Protein AF-A0A918LCT2-F1 (afdb_monomer)

Structure (mmCIF, N/CA/C/O backbone):
data_AF-A0A918LCT2-F1
#
_entry.id   AF-A0A918LCT2-F1
#
loop_
_atom_site.group_PDB
_atom_site.id
_atom_site.type_symbol
_atom_site.label_atom_id
_atom_site.label_alt_id
_atom_site.label_comp_id
_atom_site.label_asym_id
_atom_site.label_entity_id
_atom_site.label_seq_id
_atom_site.pdbx_PDB_ins_code
_atom_site.Cartn_x
_atom_site.Cartn_y
_atom_site.Cartn_z
_atom_site.occupancy
_atom_site.B_iso_or_equiv
_atom_site.auth_seq_id
_atom_site.auth_comp_id
_atom_site.auth_asym_id
_atom_site.auth_atom_id
_atom_site.pdbx_PDB_model_num
ATOM 1 N N . MET A 1 1 ? 0.140 -16.276 27.032 1.00 58.22 1 MET A N 1
ATOM 2 C CA . MET A 1 1 ? -0.424 -15.231 27.905 1.00 58.22 1 MET A CA 1
ATOM 3 C C . MET A 1 1 ? -1.492 -14.406 27.204 1.00 58.22 1 MET A C 1
ATOM 5 O O . MET A 1 1 ? -2.649 -14.599 27.519 1.00 58.22 1 MET A O 1
ATOM 9 N N . LEU A 1 2 ? -1.171 -13.541 26.234 1.00 60.75 2 LEU A N 1
ATOM 10 C CA . LEU A 1 2 ? -2.197 -12.697 25.601 1.00 60.75 2 LEU A CA 1
ATOM 11 C C . LEU A 1 2 ? -3.226 -13.515 24.781 1.00 60.75 2 LEU A C 1
ATOM 13 O O . LEU A 1 2 ? -4.422 -13.342 24.982 1.00 60.75 2 LEU A O 1
ATOM 17 N N . GLY A 1 3 ? -2.782 -14.502 23.984 1.00 63.50 3 GLY A N 1
ATOM 18 C CA . GLY A 1 3 ? -3.672 -15.467 23.299 1.00 63.50 3 GLY A CA 1
ATOM 19 C C . GLY A 1 3 ? -4.643 -16.191 24.233 1.00 63.50 3 GLY A C 1
ATOM 20 O O . GLY A 1 3 ? -5.814 -16.345 23.917 1.00 63.50 3 GLY A O 1
ATOM 21 N N . GLU A 1 4 ? -4.175 -16.541 25.431 1.00 73.94 4 GLU A N 1
ATOM 22 C CA . GLU A 1 4 ? -4.996 -17.199 26.452 1.00 73.94 4 GLU A CA 1
ATOM 23 C C . GLU A 1 4 ? -6.024 -16.234 27.064 1.00 73.94 4 GLU A C 1
ATOM 25 O O . GLU A 1 4 ? -7.107 -16.668 27.439 1.00 73.94 4 GLU A O 1
ATOM 30 N N . ILE A 1 5 ? -5.731 -14.928 27.138 1.00 73.31 5 ILE A N 1
ATOM 31 C CA . ILE A 1 5 ? -6.705 -13.915 27.581 1.00 73.31 5 ILE A CA 1
ATOM 32 C C . ILE A 1 5 ? -7.846 -13.789 26.571 1.00 73.31 5 ILE A C 1
ATOM 34 O O . ILE A 1 5 ? -9.001 -13.695 26.979 1.00 73.31 5 ILE A O 1
ATOM 38 N N . ALA A 1 6 ? -7.541 -13.823 25.271 1.00 73.69 6 ALA A N 1
ATOM 39 C CA . ALA A 1 6 ? -8.565 -13.841 24.231 1.00 73.69 6 ALA A CA 1
ATOM 40 C C . ALA A 1 6 ? -9.395 -15.134 24.298 1.00 73.69 6 ALA A C 1
ATOM 42 O O . ALA A 1 6 ? -10.615 -15.089 24.445 1.00 73.69 6 ALA A O 1
ATOM 43 N N . ASP A 1 7 ? -8.735 -16.293 24.304 1.00 81.62 7 ASP A N 1
ATOM 44 C CA . ASP A 1 7 ? -9.409 -17.597 24.299 1.00 81.62 7 ASP A CA 1
ATOM 45 C C . ASP A 1 7 ? -10.305 -17.815 25.536 1.00 81.62 7 ASP A C 1
ATOM 47 O O . ASP A 1 7 ? -11.326 -18.499 25.449 1.00 81.62 7 ASP A O 1
ATOM 51 N N . HIS A 1 8 ? -9.973 -17.184 26.667 1.00 86.00 8 HIS A N 1
ATOM 52 C CA . HIS A 1 8 ? -10.735 -17.246 27.916 1.00 86.00 8 HIS A CA 1
ATOM 53 C C . HIS A 1 8 ? -11.475 -15.945 28.260 1.00 86.00 8 HIS A C 1
ATOM 55 O O . HIS A 1 8 ? -11.860 -15.751 29.416 1.00 86.00 8 HIS A O 1
ATOM 61 N N . TRP A 1 9 ? -11.719 -15.055 27.288 1.00 84.88 9 TRP A N 1
ATOM 62 C CA . TRP A 1 9 ? -12.315 -13.738 27.551 1.00 84.88 9 TRP A CA 1
ATOM 63 C C . TRP A 1 9 ? -13.636 -13.819 28.328 1.00 84.88 9 TRP A C 1
ATOM 65 O O . TRP A 1 9 ? -13.844 -13.080 29.288 1.00 84.88 9 TRP A O 1
ATOM 75 N N . GLN A 1 10 ? -14.517 -14.758 27.963 1.00 85.44 10 GLN A N 1
ATOM 76 C CA . GLN A 1 10 ? -15.800 -14.944 28.650 1.00 85.44 10 GLN A CA 1
ATOM 77 C C . GLN A 1 10 ? -15.632 -15.403 30.103 1.00 85.44 10 GLN A C 1
ATOM 79 O O . GLN A 1 10 ? -16.334 -14.900 30.978 1.00 85.44 10 GLN A O 1
ATOM 84 N N . ASP 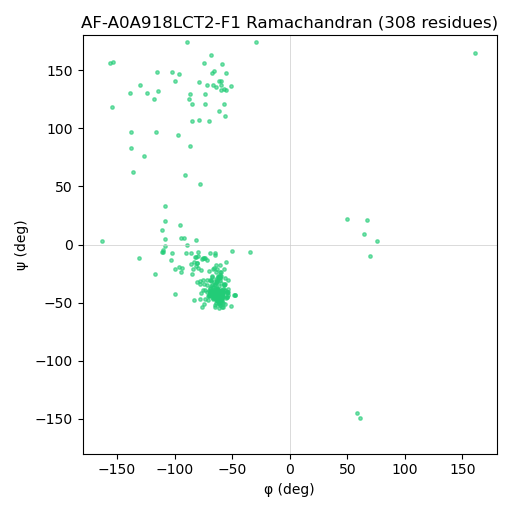A 1 11 ? -14.695 -16.315 30.373 1.00 88.31 11 ASP A N 1
ATOM 85 C CA . ASP A 1 11 ? -14.427 -16.822 31.724 1.00 88.31 11 ASP A CA 1
ATOM 86 C C . ASP A 1 11 ? -13.816 -15.727 32.607 1.00 88.31 11 ASP A C 1
ATOM 88 O O . ASP A 1 11 ? -14.213 -15.539 33.760 1.00 88.31 11 ASP A O 1
ATOM 92 N N . LEU A 1 12 ? -12.883 -14.957 32.041 1.00 86.62 12 LEU A N 1
ATOM 93 C CA . LEU A 1 12 ? -12.278 -13.806 32.701 1.00 86.62 12 LEU A CA 1
ATOM 94 C C . LEU A 1 12 ? -13.332 -12.741 32.999 1.00 86.62 12 LEU A C 1
ATOM 96 O O . LEU A 1 12 ? -13.399 -12.248 34.123 1.00 86.62 12 LEU A O 1
ATOM 100 N N . HIS A 1 13 ? -14.203 -12.429 32.041 1.00 85.62 13 HIS A N 1
ATOM 101 C CA . HIS A 1 13 ? -15.269 -11.460 32.258 1.00 85.62 13 HIS A CA 1
ATOM 102 C C . HIS A 1 13 ? -16.296 -11.970 33.282 1.00 85.62 13 HIS A C 1
ATOM 104 O O . HIS A 1 13 ? -16.774 -11.203 34.111 1.00 85.62 13 HIS A O 1
ATOM 110 N N . ALA A 1 14 ? -16.614 -13.266 33.306 1.00 87.50 14 ALA A N 1
ATOM 111 C CA . ALA A 1 14 ? -17.487 -13.836 34.333 1.00 87.50 14 ALA A CA 1
ATOM 112 C C . ALA A 1 14 ? -16.881 -13.736 35.746 1.00 87.50 14 ALA A C 1
ATOM 114 O O . ALA A 1 14 ? -17.618 -13.575 36.719 1.00 87.50 14 ALA A O 1
ATOM 115 N N . HIS A 1 15 ? -15.553 -13.822 35.863 1.00 88.94 15 HIS A N 1
ATOM 116 C CA . HIS A 1 15 ? -14.850 -13.756 37.143 1.00 88.94 15 HIS A CA 1
ATOM 117 C C . HIS A 1 15 ? -14.606 -12.321 37.629 1.00 88.94 15 HIS A C 1
ATOM 119 O O . HIS A 1 15 ? -14.862 -12.007 38.790 1.00 88.94 15 HIS A O 1
ATOM 125 N N . PHE A 1 16 ? -14.103 -11.455 36.749 1.00 86.44 16 PHE A N 1
ATOM 126 C CA . PHE A 1 16 ? -13.686 -10.092 37.080 1.00 86.44 16 PHE A CA 1
ATOM 127 C C . PHE A 1 16 ? -14.773 -9.046 36.783 1.00 86.44 16 PHE A C 1
ATOM 129 O O . PHE A 1 16 ? -14.762 -7.959 37.356 1.00 86.44 16 PHE A O 1
ATOM 136 N N . GLY A 1 17 ? -15.756 -9.365 35.940 1.00 87.00 17 GLY A N 1
ATOM 137 C CA . GLY A 1 17 ? -16.823 -8.447 35.544 1.00 87.00 17 GLY A CA 1
ATOM 138 C C . GLY A 1 17 ? -16.285 -7.170 34.900 1.00 87.00 17 GLY A C 1
ATOM 139 O O . GLY A 1 17 ? -15.241 -7.165 34.250 1.00 87.00 17 GLY A O 1
ATOM 140 N N . ASN A 1 18 ? -16.973 -6.058 35.161 1.00 81.19 18 ASN A N 1
ATOM 141 C CA . ASN A 1 18 ? -16.674 -4.752 34.566 1.00 81.19 18 ASN A CA 1
ATOM 142 C C . ASN A 1 18 ? -15.304 -4.168 34.969 1.00 81.19 18 ASN A C 1
ATOM 144 O O . ASN A 1 18 ? -14.920 -3.127 34.446 1.00 81.19 18 ASN A O 1
ATOM 148 N N . THR A 1 19 ? -14.576 -4.777 35.914 1.00 83.31 19 THR A N 1
ATOM 149 C CA . THR A 1 19 ? -13.224 -4.329 36.288 1.00 83.31 19 THR A CA 1
ATOM 150 C C . THR A 1 19 ? -12.129 -5.004 35.467 1.00 83.31 19 THR A C 1
ATOM 152 O O . THR A 1 19 ? -10.977 -4.589 35.576 1.00 83.31 19 THR A O 1
ATOM 155 N N . LEU A 1 20 ? -12.460 -6.003 34.633 1.00 84.94 20 LEU A N 1
ATOM 156 C CA . LEU A 1 20 ? -11.486 -6.727 33.813 1.00 84.94 20 LEU A CA 1
ATOM 157 C C . LEU A 1 20 ? -10.712 -5.782 32.895 1.00 84.94 20 LEU A C 1
ATOM 159 O O . LEU A 1 20 ? -9.485 -5.764 32.943 1.00 84.94 20 LEU A O 1
ATOM 163 N N . LEU A 1 21 ? -11.426 -4.981 32.098 1.00 82.12 21 LEU A N 1
ATOM 164 C CA . LEU A 1 21 ? -10.804 -4.076 31.135 1.00 82.12 21 LEU A CA 1
ATOM 165 C C . LEU A 1 21 ? -9.888 -3.082 31.851 1.00 82.12 21 LEU A C 1
ATOM 167 O O . LEU A 1 21 ? -8.709 -3.005 31.536 1.00 82.12 21 LEU A O 1
ATOM 171 N N . THR A 1 22 ? -10.394 -2.418 32.894 1.00 80.25 22 THR A N 1
ATOM 172 C CA . THR A 1 22 ? -9.612 -1.486 33.721 1.00 80.25 22 THR A CA 1
ATOM 173 C C . THR A 1 22 ? -8.414 -2.157 34.396 1.00 80.25 22 THR A C 1
ATOM 175 O O . THR A 1 22 ? -7.381 -1.524 34.581 1.00 80.25 22 THR A O 1
ATOM 178 N N . GLY A 1 23 ? -8.522 -3.433 34.769 1.00 79.38 23 GLY A N 1
ATOM 179 C CA . GLY A 1 23 ? -7.416 -4.200 35.339 1.00 79.38 23 GLY A CA 1
ATOM 180 C C . GLY A 1 23 ? -6.338 -4.554 34.314 1.00 79.38 23 GLY A C 1
ATOM 181 O O . GLY A 1 23 ? -5.160 -4.573 34.662 1.00 79.38 23 GLY A O 1
ATOM 182 N N . LEU A 1 24 ? -6.729 -4.813 33.064 1.00 78.31 24 LEU A N 1
ATOM 183 C CA . LEU A 1 24 ? -5.814 -5.112 31.960 1.00 78.31 24 LEU A CA 1
ATOM 184 C C . LEU A 1 24 ? -5.146 -3.856 31.390 1.00 78.31 24 LEU A C 1
ATOM 186 O O . LEU A 1 24 ? -4.015 -3.944 30.918 1.00 78.31 24 LEU A O 1
ATOM 190 N N . THR A 1 25 ? -5.832 -2.711 31.429 1.00 76.38 25 THR A N 1
ATOM 191 C CA . THR A 1 25 ? -5.387 -1.467 30.781 1.00 76.38 25 THR A CA 1
ATOM 192 C C . THR A 1 25 ? -4.968 -0.358 31.752 1.00 76.38 25 THR A C 1
ATOM 194 O O . THR A 1 25 ? -4.451 0.664 31.310 1.00 76.38 25 THR A O 1
ATOM 197 N N . GLY A 1 26 ? -5.162 -0.536 33.063 1.00 66.81 26 GLY A N 1
ATOM 198 C CA . GLY A 1 26 ? -4.785 0.431 34.102 1.00 66.81 26 GLY A CA 1
ATOM 199 C C . GLY A 1 26 ? -3.361 0.273 34.667 1.00 66.81 26 GLY A C 1
ATOM 200 O O . GLY A 1 26 ? -2.672 -0.711 34.406 1.00 66.81 26 GLY A O 1
ATOM 201 N N . ASP A 1 27 ? -2.969 1.228 35.524 1.00 54.03 27 ASP A N 1
ATOM 202 C CA . ASP A 1 27 ? -1.633 1.474 36.128 1.00 54.03 27 ASP A CA 1
ATOM 203 C C . ASP A 1 27 ? -0.902 0.287 36.801 1.00 54.03 27 ASP A C 1
ATOM 205 O O . ASP A 1 27 ? 0.232 0.435 37.262 1.00 54.03 27 ASP A O 1
ATOM 209 N N . MET A 1 28 ? -1.516 -0.894 36.928 1.00 46.19 28 MET A N 1
ATOM 210 C CA . MET A 1 28 ? -0.867 -2.046 37.574 1.00 46.19 28 MET A CA 1
ATOM 211 C C . MET A 1 28 ? 0.221 -2.699 36.719 1.00 46.19 28 MET A C 1
ATOM 213 O O . MET A 1 28 ? 1.016 -3.488 37.237 1.00 46.19 28 MET A O 1
ATOM 217 N N . LEU A 1 29 ? 0.309 -2.345 35.439 1.00 45.44 29 LEU A N 1
ATOM 218 C CA . LEU A 1 29 ? 1.414 -2.722 34.578 1.00 45.44 29 LEU A CA 1
ATOM 219 C C . LEU A 1 29 ? 2.163 -1.442 34.183 1.00 45.44 29 LEU A C 1
ATOM 221 O O . LEU A 1 29 ? 1.565 -0.439 33.835 1.00 45.44 29 LEU A O 1
ATOM 225 N N . SER A 1 30 ? 3.488 -1.501 34.325 1.00 44.34 30 SER A N 1
ATOM 226 C CA . SER A 1 30 ? 4.555 -0.675 33.724 1.00 44.34 30 SER A CA 1
ATOM 227 C C . SER A 1 30 ? 4.203 -0.105 32.322 1.00 44.34 30 SER A C 1
ATOM 229 O O . SER A 1 30 ? 3.218 -0.557 31.758 1.00 44.34 30 SER A O 1
ATOM 231 N N . PRO A 1 31 ? 5.014 0.760 31.669 1.00 50.16 31 PRO A N 1
ATOM 232 C CA . PRO A 1 31 ? 4.940 1.167 30.239 1.00 50.16 31 PRO A CA 1
ATOM 233 C C . PRO A 1 31 ? 4.478 0.146 29.160 1.00 50.16 31 PRO A C 1
ATOM 235 O O . PRO A 1 31 ? 4.304 0.503 28.005 1.00 50.16 31 PRO A O 1
ATOM 238 N N . ALA A 1 32 ? 4.274 -1.122 29.509 1.00 52.53 32 ALA A N 1
ATOM 239 C CA . ALA A 1 32 ? 3.487 -2.118 28.794 1.00 52.53 32 ALA A CA 1
ATOM 240 C C . ALA A 1 32 ? 1.960 -1.845 28.703 1.00 52.53 32 ALA A C 1
ATOM 242 O O . ALA A 1 32 ? 1.297 -2.566 27.959 1.00 52.53 32 ALA A O 1
ATOM 243 N N . THR A 1 33 ? 1.373 -0.863 29.401 1.00 57.34 33 THR A N 1
ATOM 244 C CA . THR A 1 33 ? -0.068 -0.519 29.277 1.00 57.34 33 THR A CA 1
ATOM 245 C C . THR A 1 33 ? -0.486 -0.171 27.850 1.00 57.34 33 THR A C 1
ATOM 247 O O . THR A 1 33 ? -1.563 -0.574 27.414 1.00 57.34 33 THR A O 1
ATOM 250 N N . ASP A 1 34 ? 0.400 0.470 27.089 1.00 65.50 34 ASP A N 1
ATOM 251 C CA . ASP A 1 34 ? 0.158 0.848 25.692 1.00 65.50 34 ASP A CA 1
ATOM 252 C C . ASP A 1 34 ? -0.038 -0.388 24.794 1.00 65.50 34 ASP A C 1
ATOM 254 O O . ASP A 1 34 ? -0.833 -0.378 23.858 1.00 65.50 34 ASP A O 1
ATOM 258 N N . THR A 1 35 ? 0.613 -1.504 25.140 1.00 73.56 35 THR A N 1
ATOM 259 C CA . THR A 1 35 ? 0.527 -2.766 24.384 1.00 73.56 35 THR A CA 1
ATOM 260 C C . THR A 1 35 ? -0.747 -3.565 24.676 1.00 73.56 35 THR A C 1
ATOM 262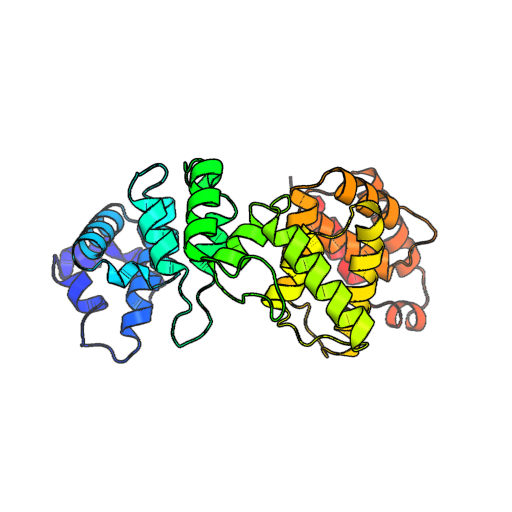 O O . THR A 1 35 ? -1.142 -4.417 23.877 1.00 73.56 35 THR A O 1
ATOM 265 N N . ALA A 1 36 ? -1.414 -3.306 25.809 1.00 83.00 36 ALA A N 1
ATOM 266 C CA . ALA A 1 36 ? -2.635 -4.019 26.179 1.00 83.00 36 ALA A CA 1
ATOM 267 C C . ALA A 1 36 ? -3.800 -3.632 25.259 1.00 83.00 36 ALA A C 1
ATOM 269 O O . ALA A 1 36 ? -4.504 -4.511 24.763 1.00 83.00 36 ALA A O 1
ATOM 270 N N . TRP A 1 37 ? -3.964 -2.337 24.978 1.00 86.75 37 TRP A N 1
ATOM 271 C CA . TRP A 1 37 ? -4.988 -1.845 24.053 1.00 86.75 37 TRP A CA 1
ATOM 272 C C . TRP A 1 37 ? -4.791 -2.374 22.636 1.00 86.75 37 TRP A C 1
ATOM 274 O O . TRP A 1 37 ? -5.744 -2.858 22.025 1.00 86.75 37 TRP A O 1
ATOM 284 N N . GLU A 1 38 ? -3.553 -2.357 22.140 1.00 85.44 38 GLU A N 1
ATOM 285 C CA . GLU A 1 38 ? -3.222 -2.909 20.826 1.00 85.44 38 GLU A CA 1
ATOM 286 C C . GLU A 1 38 ? -3.570 -4.395 20.733 1.00 85.44 38 GLU A C 1
ATOM 288 O O . GLU A 1 38 ? -4.182 -4.836 19.760 1.00 85.44 38 GLU A O 1
ATOM 293 N N . TYR A 1 39 ? -3.252 -5.168 21.772 1.00 84.38 39 TYR A N 1
ATOM 294 C CA . TYR A 1 39 ? -3.590 -6.583 21.796 1.00 84.38 39 TYR A CA 1
ATOM 295 C C . TYR A 1 39 ? -5.102 -6.832 21.828 1.00 84.38 39 TYR A C 1
ATOM 297 O O . TYR A 1 39 ? -5.604 -7.680 21.090 1.00 84.38 39 TYR A O 1
ATOM 305 N N . LEU A 1 40 ? -5.832 -6.100 22.672 1.00 88.25 40 LEU A N 1
ATOM 306 C CA . LEU A 1 40 ? -7.286 -6.220 22.764 1.00 88.25 40 LEU A CA 1
ATOM 307 C C . LEU A 1 40 ? -7.951 -5.902 21.420 1.00 88.25 40 LEU A C 1
ATOM 309 O O . LEU A 1 40 ? -8.851 -6.632 21.007 1.00 88.25 40 LEU A O 1
ATOM 313 N N . ALA A 1 41 ? -7.457 -4.894 20.699 1.00 90.06 41 ALA A N 1
ATOM 314 C CA . ALA A 1 41 ? -7.922 -4.569 19.354 1.00 90.06 41 ALA A CA 1
ATOM 315 C C . ALA A 1 41 ? -7.684 -5.711 18.343 1.00 90.06 41 ALA A C 1
ATOM 317 O O . ALA A 1 41 ? -8.583 -6.011 17.560 1.00 90.06 41 ALA A O 1
ATOM 318 N N . LEU A 1 42 ? -6.545 -6.424 18.399 1.00 87.69 42 LEU A N 1
ATOM 319 C CA . LEU A 1 42 ? -6.273 -7.578 17.514 1.00 87.69 42 LEU A CA 1
ATOM 320 C C . LEU A 1 42 ? -7.279 -8.724 17.662 1.00 87.69 42 LEU A C 1
ATOM 322 O O . LEU A 1 42 ? -7.469 -9.507 16.729 1.00 87.69 42 LEU A O 1
ATOM 326 N N . VAL A 1 43 ? -7.866 -8.882 18.849 1.00 87.62 43 VAL A N 1
ATOM 327 C CA . VAL A 1 43 ? -8.755 -10.009 19.165 1.00 87.62 43 VAL A CA 1
ATOM 328 C C . VAL A 1 43 ? -10.215 -9.604 19.327 1.00 87.62 43 VAL A C 1
ATOM 330 O O . VAL A 1 43 ? -11.066 -10.485 19.455 1.00 87.62 43 VAL A O 1
ATOM 333 N N . ALA A 1 44 ? -10.525 -8.307 19.277 1.00 89.75 44 ALA A N 1
ATOM 334 C CA . ALA A 1 44 ? -11.866 -7.773 19.493 1.00 89.75 44 ALA A CA 1
ATOM 335 C C . ALA A 1 44 ? -12.911 -8.420 18.573 1.00 89.75 44 ALA A C 1
ATOM 337 O O . ALA A 1 44 ? -13.984 -8.787 19.043 1.00 89.75 44 ALA A O 1
ATOM 338 N N . ASP A 1 45 ? -12.584 -8.663 17.302 1.00 85.75 45 ASP A N 1
ATOM 339 C CA . ASP A 1 45 ? -13.518 -9.252 16.328 1.00 85.75 45 ASP A CA 1
ATOM 340 C C . ASP A 1 45 ? -13.948 -10.689 16.671 1.00 85.75 45 ASP A C 1
ATOM 342 O O . ASP A 1 45 ? -14.961 -11.183 16.175 1.00 85.75 45 ASP A O 1
ATOM 346 N N . ARG A 1 46 ? -13.208 -11.379 17.548 1.00 86.50 46 ARG A N 1
ATOM 347 C CA . ARG A 1 46 ? -13.560 -12.728 18.022 1.00 86.50 46 ARG A CA 1
ATOM 348 C C . ARG A 1 46 ? -14.572 -12.703 19.169 1.00 86.50 46 ARG A C 1
ATOM 350 O O . ARG A 1 46 ? -15.174 -13.735 19.468 1.00 86.50 46 ARG A O 1
ATOM 357 N N . HIS A 1 47 ? -14.776 -11.549 19.807 1.00 88.06 47 HIS A N 1
ATOM 358 C CA . HIS A 1 47 ? -15.572 -11.412 21.024 1.00 88.06 47 HIS A CA 1
ATOM 359 C C . HIS A 1 47 ? -16.464 -10.158 20.953 1.00 88.06 47 HIS A C 1
ATOM 361 O O . HIS A 1 47 ? -16.025 -9.081 21.352 1.00 88.06 47 HIS A O 1
ATOM 367 N N . PRO A 1 48 ? -17.750 -10.282 20.559 1.00 89.44 48 PRO A N 1
ATOM 368 C CA . PRO A 1 48 ? -18.652 -9.134 20.387 1.00 89.44 48 PRO A CA 1
ATOM 369 C C . PRO A 1 48 ? -18.761 -8.212 21.608 1.00 89.44 48 PRO A C 1
ATOM 371 O O . PRO A 1 48 ? -18.983 -7.013 21.471 1.00 89.44 48 PRO A O 1
ATOM 374 N N . GLN A 1 49 ? -18.605 -8.770 22.809 1.00 88.94 49 GLN A N 1
ATOM 375 C CA . GLN A 1 49 ? -18.609 -7.995 24.044 1.00 88.94 49 GLN A CA 1
ATOM 376 C C . GLN A 1 49 ? -17.352 -7.120 24.184 1.00 88.94 49 GLN A C 1
ATOM 378 O O . GLN A 1 49 ? -17.473 -5.945 24.512 1.00 88.94 49 GLN A O 1
ATOM 383 N N . LEU A 1 50 ? -16.163 -7.651 23.871 1.00 89.50 50 LEU A N 1
ATOM 384 C CA . LEU A 1 50 ? -14.924 -6.868 23.860 1.00 89.50 50 LEU A CA 1
ATOM 385 C C . LEU A 1 50 ? -14.989 -5.758 22.806 1.00 89.50 50 LEU A C 1
ATOM 387 O O . LEU A 1 50 ? -14.562 -4.645 23.080 1.00 89.50 50 LEU A O 1
ATOM 391 N N . THR A 1 51 ? -15.576 -6.022 21.633 1.00 91.75 51 THR A N 1
ATOM 392 C CA . THR A 1 51 ? -15.820 -4.986 20.614 1.00 91.75 51 THR A CA 1
ATOM 393 C C . THR A 1 51 ? -16.619 -3.810 21.186 1.00 91.75 51 THR A C 1
ATOM 395 O O . THR A 1 51 ? -16.257 -2.657 20.974 1.00 91.75 51 THR A O 1
ATOM 398 N N . GLN A 1 52 ? -17.691 -4.092 21.936 1.00 91.38 52 GLN A N 1
ATOM 399 C CA . GLN A 1 52 ? -18.528 -3.060 22.559 1.00 91.38 52 GLN A CA 1
ATOM 400 C C . GLN A 1 52 ? -17.788 -2.307 23.667 1.00 91.38 52 GLN A C 1
ATOM 402 O O . GLN A 1 52 ? -17.885 -1.086 23.751 1.00 91.38 52 GLN A O 1
ATOM 407 N N . GLU A 1 53 ? -17.044 -3.025 24.507 1.00 91.06 53 GLU A N 1
ATOM 408 C CA . GLU A 1 53 ? -16.248 -2.434 25.585 1.00 91.06 53 GLU A CA 1
ATOM 409 C C . GLU A 1 53 ? -15.124 -1.542 25.041 1.00 91.06 53 GLU A C 1
ATOM 411 O O . GLU A 1 53 ? -14.915 -0.441 25.548 1.00 91.06 53 GLU A O 1
ATOM 416 N N . LEU A 1 54 ? -14.447 -1.976 23.974 1.00 92.12 54 LEU A N 1
ATOM 417 C CA . LEU A 1 54 ? -13.404 -1.206 23.302 1.00 92.12 54 LEU A CA 1
ATOM 418 C C . LEU A 1 54 ? -13.977 0.038 22.610 1.00 92.12 54 LEU A C 1
ATOM 420 O O . LEU A 1 54 ? -13.401 1.114 22.740 1.00 92.12 54 LEU A O 1
ATOM 424 N N . ALA A 1 55 ? -15.136 -0.072 21.950 1.00 93.19 55 ALA A N 1
ATOM 425 C CA . ALA A 1 55 ? -15.822 1.084 21.366 1.00 93.19 55 ALA A CA 1
ATOM 426 C C . ALA A 1 55 ? -16.194 2.112 22.445 1.00 93.19 55 ALA A C 1
ATOM 428 O O . ALA A 1 55 ? -15.870 3.291 22.322 1.00 93.19 55 ALA A O 1
ATOM 429 N N . ALA A 1 56 ? -16.773 1.653 23.560 1.00 91.94 56 ALA A N 1
ATOM 430 C CA . ALA A 1 56 ? -17.109 2.518 24.687 1.00 91.94 56 ALA A CA 1
ATOM 431 C C . ALA A 1 56 ? -15.872 3.166 25.335 1.00 91.94 56 ALA A C 1
ATOM 433 O O . ALA A 1 56 ? -15.975 4.274 25.864 1.00 91.94 56 ALA A O 1
ATOM 434 N N . ALA A 1 57 ? -14.720 2.488 25.321 1.00 91.88 57 ALA A N 1
ATOM 435 C CA . ALA A 1 57 ? -13.458 3.044 25.796 1.00 91.88 57 ALA A CA 1
ATOM 436 C C . ALA A 1 57 ? -12.926 4.133 24.853 1.00 91.88 57 ALA A C 1
ATOM 438 O O . ALA A 1 57 ? -12.541 5.194 25.334 1.00 91.88 57 ALA A O 1
ATOM 439 N N . VAL A 1 58 ? -12.966 3.917 23.533 1.00 93.62 58 VAL A N 1
ATOM 440 C CA . VAL A 1 58 ? -12.588 4.930 22.529 1.00 93.62 58 VAL A CA 1
ATOM 441 C C . VAL A 1 58 ? -13.488 6.165 22.621 1.00 93.62 58 VAL A C 1
ATOM 443 O O . VAL A 1 58 ? -12.983 7.285 22.610 1.00 93.62 58 VAL A O 1
ATOM 446 N N . ASP A 1 59 ? -14.797 5.981 22.804 1.00 91.94 59 ASP A N 1
ATOM 447 C CA . ASP A 1 59 ? -15.739 7.093 22.992 1.00 91.94 59 ASP A CA 1
ATOM 448 C C . ASP A 1 59 ? -15.420 7.930 24.245 1.00 91.94 59 ASP A C 1
ATOM 450 O O . ASP A 1 59 ? -15.604 9.149 24.258 1.00 91.94 59 ASP A O 1
ATOM 454 N N . GLN A 1 60 ? -14.944 7.285 25.317 1.00 91.50 60 GLN A N 1
ATOM 455 C CA . GLN A 1 60 ? -14.557 7.952 26.565 1.00 91.50 60 GLN A CA 1
ATOM 456 C C . GLN A 1 60 ? -13.157 8.572 26.499 1.00 91.50 60 GLN A C 1
ATOM 458 O O . GLN A 1 60 ? -12.912 9.597 27.137 1.00 91.50 60 GLN A O 1
ATOM 463 N N . GLN A 1 61 ? -12.248 7.956 25.746 1.00 90.88 61 GLN A N 1
ATOM 464 C CA . GLN A 1 61 ? -10.852 8.352 25.618 1.00 90.88 61 GLN A CA 1
ATOM 465 C C . GLN A 1 61 ? -10.404 8.261 24.145 1.00 90.88 61 GLN A C 1
ATOM 467 O O . GLN A 1 61 ? -9.756 7.288 23.752 1.00 90.88 61 GLN A O 1
ATOM 472 N N . PRO A 1 62 ? -10.688 9.294 23.326 1.00 90.56 62 PRO A N 1
ATOM 473 C CA . PRO A 1 62 ? -10.340 9.296 21.902 1.00 90.56 62 PRO A CA 1
ATOM 474 C C . PRO A 1 62 ? -8.840 9.153 21.618 1.00 90.56 62 PRO A C 1
ATOM 476 O O . PRO A 1 62 ? -8.460 8.651 20.563 1.00 90.56 62 PRO A O 1
ATOM 479 N N . ASP A 1 63 ? -7.981 9.525 22.572 1.00 88.50 63 ASP A N 1
ATOM 480 C CA . ASP A 1 63 ? -6.524 9.372 22.468 1.00 88.50 63 ASP A CA 1
ATOM 481 C C . ASP A 1 63 ? -6.083 7.905 22.302 1.00 88.50 63 ASP A C 1
ATOM 483 O O . ASP A 1 63 ? -4.977 7.651 21.826 1.00 88.50 63 ASP A O 1
ATOM 487 N N . LEU A 1 64 ? -6.943 6.925 22.614 1.00 89.25 64 LEU A N 1
ATOM 488 C CA . LEU A 1 64 ? -6.680 5.510 22.325 1.00 89.25 64 LEU A CA 1
ATOM 489 C C . LEU A 1 64 ? -6.503 5.235 20.824 1.00 89.25 64 LEU A C 1
ATOM 491 O O . LEU A 1 64 ? -5.822 4.285 20.447 1.00 89.25 64 LEU A O 1
ATOM 495 N N . LEU A 1 65 ? -7.058 6.086 19.958 1.00 91.38 65 LEU A N 1
ATOM 496 C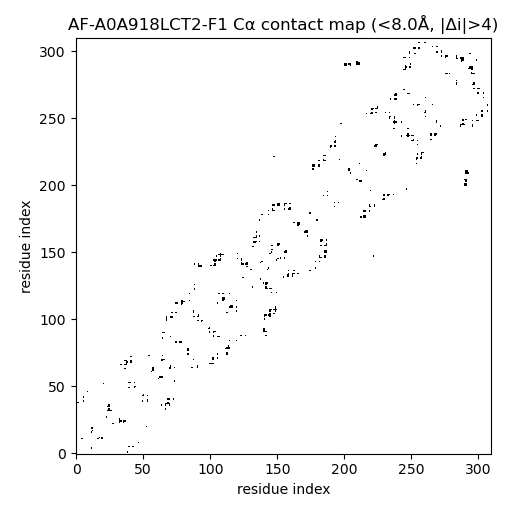 CA . LEU A 1 65 ? -6.876 5.999 18.508 1.00 91.38 65 LEU A CA 1
ATOM 497 C C . LEU A 1 65 ? -5.453 6.350 18.055 1.00 91.38 65 LEU A C 1
ATOM 499 O O . LEU A 1 65 ? -5.130 6.158 16.889 1.00 91.38 65 LEU A O 1
ATOM 503 N N . THR A 1 66 ? -4.593 6.821 18.962 1.00 86.62 66 THR A N 1
ATOM 504 C CA . THR A 1 66 ? -3.165 7.006 18.673 1.00 86.62 66 THR A CA 1
ATOM 505 C C . THR A 1 66 ? -2.378 5.693 18.636 1.00 86.62 66 THR A C 1
ATOM 507 O O . THR A 1 66 ? -1.232 5.695 18.182 1.00 86.62 66 THR A O 1
ATOM 510 N N . HIS A 1 67 ? -2.977 4.584 19.090 1.00 87.06 67 HIS A N 1
ATOM 511 C CA . HIS A 1 67 ? -2.431 3.238 18.943 1.00 87.06 67 HIS A CA 1
ATOM 512 C C . HIS A 1 67 ? -2.821 2.657 17.581 1.00 87.06 67 HIS A C 1
ATOM 514 O O . HIS A 1 67 ? -4.005 2.474 17.292 1.00 87.06 67 HIS A O 1
ATOM 520 N N . ASP A 1 68 ? -1.830 2.293 16.769 1.00 87.75 68 ASP A N 1
ATOM 521 C CA . ASP A 1 68 ? -2.004 1.853 15.378 1.00 87.75 68 ASP A CA 1
ATOM 522 C C . ASP A 1 68 ? -2.990 0.686 15.240 1.00 87.75 68 ASP A C 1
ATOM 524 O O . ASP A 1 68 ? -3.846 0.668 14.353 1.00 87.75 68 ASP A O 1
ATOM 528 N N . THR A 1 69 ? -2.924 -0.276 16.160 1.00 89.62 69 THR A N 1
ATOM 529 C CA . THR A 1 69 ? -3.806 -1.447 16.108 1.00 89.62 69 THR A CA 1
ATOM 530 C C . THR A 1 69 ? -5.240 -1.119 16.525 1.00 89.62 69 THR A C 1
ATOM 532 O O . THR A 1 69 ? -6.188 -1.659 15.954 1.00 89.62 69 THR A O 1
ATOM 535 N N . VAL A 1 70 ? -5.414 -0.193 17.475 1.00 92.25 70 VAL A N 1
ATOM 536 C CA . VAL A 1 70 ? -6.740 0.306 17.872 1.00 92.25 70 VAL A CA 1
ATOM 537 C C . VAL A 1 70 ? -7.346 1.121 16.734 1.00 92.25 70 VAL A C 1
ATOM 539 O O . VAL A 1 70 ? -8.512 0.922 16.404 1.00 92.25 70 VAL A O 1
ATOM 542 N N . LEU A 1 71 ? -6.556 1.975 16.076 1.00 92.94 71 LEU A N 1
ATOM 543 C CA . LEU A 1 71 ? -6.994 2.743 14.914 1.00 92.94 71 LEU A CA 1
ATOM 544 C C . LEU A 1 71 ? -7.407 1.837 13.748 1.00 92.94 71 LEU A C 1
ATOM 546 O O . LEU A 1 71 ? -8.455 2.060 13.143 1.00 92.94 71 LEU A O 1
ATOM 550 N N . ALA A 1 72 ? -6.620 0.798 13.450 1.00 92.81 72 ALA A N 1
ATOM 551 C CA . ALA A 1 72 ? -6.946 -0.179 12.413 1.00 92.81 72 ALA A CA 1
ATOM 552 C C . ALA A 1 72 ? -8.262 -0.916 12.708 1.00 92.81 72 ALA A C 1
ATOM 554 O O . ALA A 1 72 ? -9.123 -1.020 11.830 1.00 92.81 72 ALA A O 1
ATOM 555 N N . TRP A 1 73 ? -8.444 -1.382 13.947 1.00 94.75 73 TRP A N 1
ATOM 556 C CA . TRP A 1 73 ? -9.692 -2.001 14.395 1.00 94.75 73 TRP A CA 1
ATOM 557 C C . TRP A 1 73 ? -10.880 -1.031 14.299 1.00 94.75 73 TRP A C 1
ATOM 559 O O . TRP A 1 73 ? -11.941 -1.384 13.776 1.00 94.75 73 TRP A O 1
ATOM 569 N N . TYR A 1 74 ? -10.701 0.214 14.742 1.00 95.50 74 TYR A N 1
ATOM 570 C CA . TYR A 1 74 ? -11.739 1.239 14.703 1.00 95.50 74 TYR A CA 1
ATOM 571 C C . TYR A 1 74 ? -12.168 1.544 13.263 1.00 95.50 74 TYR A C 1
ATOM 573 O O . TYR A 1 74 ? -13.356 1.518 12.945 1.00 95.50 74 TYR A O 1
ATOM 581 N N . ALA A 1 75 ? -11.201 1.721 12.359 1.00 95.44 75 ALA A N 1
ATOM 582 C CA . ALA A 1 75 ? -11.454 1.939 10.939 1.00 95.44 75 ALA A CA 1
ATOM 583 C C . ALA A 1 75 ? -12.144 0.750 10.256 1.00 95.44 75 ALA A C 1
ATOM 585 O O . ALA A 1 75 ? -12.942 0.939 9.337 1.00 95.44 75 ALA A O 1
ATOM 586 N N . HIS A 1 76 ? -11.864 -0.477 10.701 1.00 94.38 76 HIS A N 1
ATOM 587 C CA . HIS A 1 76 ? -12.543 -1.671 10.206 1.00 94.38 76 HIS A CA 1
ATOM 588 C C . HIS A 1 76 ? -14.011 -1.742 10.649 1.00 94.38 76 HIS A C 1
ATOM 590 O O . HIS A 1 76 ? -14.874 -2.110 9.851 1.00 94.38 76 HIS A O 1
ATOM 596 N N . THR A 1 77 ? -14.296 -1.386 11.901 1.00 94.06 77 THR A N 1
ATOM 597 C CA . THR A 1 77 ? -15.626 -1.527 12.511 1.00 94.06 77 THR A CA 1
ATOM 598 C C . THR A 1 77 ? -16.568 -0.356 12.221 1.00 94.06 77 THR A C 1
ATOM 600 O O . THR A 1 77 ? -17.775 -0.574 12.168 1.00 94.06 77 THR A O 1
ATOM 603 N N . HIS A 1 78 ? -16.037 0.838 11.935 1.00 94.88 78 HIS A N 1
ATOM 604 C CA . HIS A 1 78 ? -16.805 2.075 11.705 1.00 94.88 78 HIS A CA 1
ATOM 605 C C . HIS A 1 78 ? -16.794 2.515 10.228 1.00 94.88 78 HIS A C 1
ATOM 607 O O . HIS A 1 78 ? -16.766 3.704 9.893 1.00 94.88 78 HIS A O 1
ATOM 613 N N . ARG A 1 79 ? -16.766 1.551 9.298 1.00 95.31 79 ARG A N 1
ATOM 614 C CA . ARG A 1 79 ? -16.731 1.830 7.852 1.00 95.31 79 ARG A CA 1
ATOM 615 C C . ARG A 1 79 ? -17.954 2.628 7.407 1.00 95.31 79 ARG A C 1
ATOM 617 O O . ARG A 1 79 ? -19.091 2.266 7.698 1.00 95.31 79 ARG A O 1
ATOM 624 N N . GLY A 1 80 ? -17.713 3.680 6.632 1.00 93.00 80 GLY A N 1
ATOM 625 C CA . GLY A 1 80 ? -18.746 4.589 6.135 1.00 93.00 80 GLY A CA 1
ATOM 626 C C . GLY A 1 80 ? -19.289 5.569 7.176 1.00 93.00 80 GLY A C 1
ATOM 627 O O . GLY A 1 80 ? -20.187 6.351 6.854 1.00 93.00 80 GLY A O 1
ATOM 628 N N . GLU A 1 81 ? -18.764 5.570 8.404 1.00 94.25 81 GLU A N 1
ATOM 629 C CA . GLU A 1 81 ? -19.215 6.501 9.433 1.00 94.25 81 GLU A CA 1
ATOM 630 C C . GLU A 1 81 ? -18.612 7.907 9.243 1.00 94.25 81 GLU A C 1
ATOM 632 O O . GLU A 1 81 ? -17.427 8.042 8.925 1.00 94.25 81 GLU A O 1
ATOM 637 N N . PRO A 1 82 ? -19.382 8.994 9.463 1.00 85.81 82 PRO A N 1
ATOM 638 C CA . PRO A 1 82 ? -18.919 10.357 9.172 1.00 85.81 82 PRO A CA 1
ATOM 639 C C . PRO A 1 82 ? -17.682 10.811 9.964 1.00 85.81 82 PRO A C 1
ATOM 641 O O . PRO A 1 82 ? -16.933 11.682 9.515 1.00 85.81 82 PRO A O 1
ATOM 644 N N . HIS A 1 83 ? -17.480 10.267 11.163 1.00 91.62 83 HIS A N 1
ATOM 645 C CA . HIS A 1 83 ? -16.375 10.651 12.040 1.00 91.62 83 HIS A CA 1
ATOM 646 C C . HIS A 1 83 ? -15.077 9.891 11.734 1.00 91.62 83 HIS A C 1
ATOM 648 O O . HIS A 1 83 ? -14.013 10.365 12.123 1.00 91.62 83 HIS A O 1
ATOM 654 N N . LEU A 1 84 ? -15.136 8.772 10.997 1.00 95.19 84 LEU A N 1
ATOM 655 C CA . LEU A 1 84 ? -13.962 7.949 10.699 1.00 95.19 84 LEU A CA 1
ATOM 656 C C . LEU A 1 84 ? -12.874 8.753 9.978 1.00 95.19 84 LEU A C 1
ATOM 658 O O . LEU A 1 84 ? -11.704 8.689 10.345 1.00 95.19 84 LEU A O 1
ATOM 662 N N . LEU A 1 85 ? -13.257 9.557 8.982 1.00 96.00 85 LEU A N 1
ATOM 663 C CA . LEU A 1 85 ? -12.294 10.395 8.270 1.00 96.00 85 LEU A CA 1
ATOM 664 C C . LEU A 1 85 ? -11.588 11.373 9.217 1.00 96.00 85 LEU A C 1
ATOM 666 O O . LEU A 1 85 ? -10.374 11.509 9.141 1.00 96.00 85 LEU A O 1
ATOM 670 N N . HIS A 1 86 ? -12.321 12.018 10.126 1.00 94.12 86 HIS A N 1
ATOM 671 C CA . HIS A 1 86 ? -11.729 12.957 11.082 1.00 94.12 86 HIS A CA 1
ATOM 672 C C . HIS A 1 86 ? -10.723 12.249 11.998 1.00 94.12 86 HIS A C 1
ATOM 674 O O . HIS A 1 86 ? -9.597 12.716 12.128 1.00 94.12 86 HIS A O 1
ATOM 680 N N . ALA A 1 87 ? -11.083 11.072 12.521 1.00 93.75 87 ALA A N 1
ATOM 681 C CA . ALA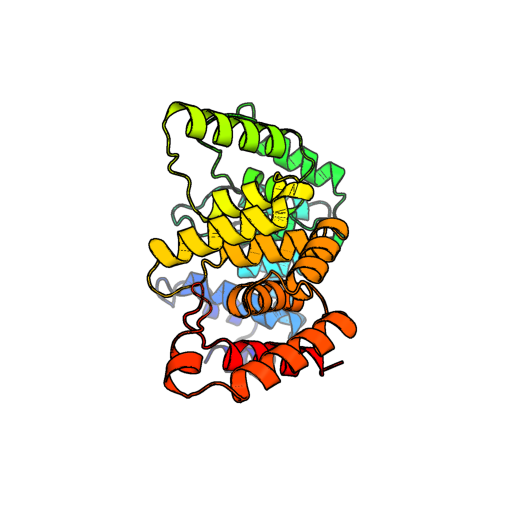 A 1 87 ? -10.187 10.255 13.336 1.00 93.75 87 ALA A CA 1
ATOM 682 C C . ALA A 1 87 ? -8.891 9.874 12.596 1.00 93.75 87 ALA A C 1
ATOM 684 O O . ALA A 1 87 ? -7.806 9.949 13.168 1.00 93.75 87 ALA A O 1
ATOM 685 N N . LEU A 1 88 ? -8.980 9.492 11.318 1.00 94.88 88 LEU A N 1
ATOM 686 C CA . LEU A 1 88 ? -7.802 9.156 10.515 1.00 94.88 88 LEU A CA 1
ATOM 687 C C . LEU A 1 88 ? -6.930 10.386 10.237 1.00 94.88 88 LEU A C 1
ATOM 689 O O . LEU A 1 88 ? -5.711 10.294 10.344 1.00 94.88 88 LEU A O 1
ATOM 693 N N . ILE A 1 89 ? -7.543 11.532 9.923 1.00 93.62 89 ILE A N 1
ATOM 694 C CA . ILE A 1 89 ? -6.835 12.797 9.687 1.00 93.62 89 ILE A CA 1
ATOM 695 C C . ILE A 1 89 ? -6.097 13.268 10.948 1.00 93.62 89 ILE A C 1
ATOM 697 O O . ILE A 1 89 ? -4.919 13.616 10.864 1.00 93.62 89 ILE A O 1
ATOM 701 N N . ASP A 1 90 ? -6.734 13.212 12.119 1.00 90.75 90 ASP A N 1
ATOM 702 C CA . ASP A 1 90 ? -6.111 13.606 13.391 1.00 90.75 90 ASP A CA 1
ATOM 703 C C . ASP A 1 90 ? -4.874 12.746 13.722 1.00 90.75 90 ASP A C 1
ATOM 705 O O . ASP A 1 90 ? -3.915 13.230 14.332 1.00 90.75 90 ASP A O 1
ATOM 709 N N . ASN A 1 91 ? -4.852 11.500 13.236 1.00 90.12 91 ASN A N 1
ATOM 710 C CA . ASN A 1 91 ? -3.748 10.554 13.398 1.00 90.12 91 ASN A CA 1
ATOM 711 C C . ASN A 1 91 ? -2.706 10.584 12.260 1.00 90.12 91 ASN A C 1
ATOM 713 O O . ASN A 1 91 ? -1.760 9.801 12.284 1.00 90.12 91 ASN A O 1
ATOM 717 N N . LEU A 1 92 ? -2.802 11.512 11.297 1.00 88.25 92 LEU A N 1
ATOM 718 C CA . LEU A 1 92 ? -1.759 11.725 10.275 1.00 88.25 92 LEU A CA 1
ATOM 719 C C . LEU A 1 92 ? -0.527 12.473 10.796 1.00 88.25 92 LEU A C 1
ATOM 721 O O . LEU A 1 92 ? 0.488 12.571 10.095 1.00 88.25 92 LEU A O 1
ATOM 725 N N . ARG A 1 93 ? -0.616 13.065 11.990 1.00 76.56 93 ARG A N 1
ATOM 726 C CA . ARG A 1 93 ? 0.485 13.830 12.573 1.00 76.56 93 ARG A CA 1
ATOM 727 C C . ARG A 1 93 ? 1.571 12.870 13.059 1.00 76.56 93 ARG A C 1
ATOM 729 O O . ARG A 1 93 ? 1.251 11.944 13.809 1.00 76.56 93 ARG A O 1
ATOM 736 N N . PRO A 1 94 ? 2.845 13.091 12.684 1.00 60.84 94 PRO A N 1
ATOM 737 C CA . PRO A 1 94 ? 3.934 12.272 13.192 1.00 60.84 94 PRO A CA 1
ATOM 738 C C . PRO A 1 94 ? 3.925 12.340 14.721 1.00 60.84 94 PRO A C 1
ATOM 740 O O . PRO A 1 94 ? 3.978 13.423 15.304 1.00 60.84 94 PRO A O 1
ATOM 743 N N . GLY A 1 95 ? 3.791 11.180 15.364 1.00 56.97 95 GLY A N 1
ATOM 744 C CA . GLY A 1 95 ? 4.049 11.064 16.794 1.00 56.97 95 GLY A CA 1
ATOM 745 C C . GLY A 1 95 ? 5.541 11.240 17.069 1.00 56.97 95 GLY A C 1
ATOM 746 O O . GLY A 1 95 ? 6.360 11.075 16.163 1.00 56.97 95 GLY A O 1
ATOM 747 N N . ASP A 1 96 ? 5.898 11.503 18.325 1.00 47.16 96 ASP A N 1
ATOM 748 C CA . ASP A 1 96 ? 7.286 11.732 18.764 1.00 47.16 96 ASP A CA 1
ATOM 749 C C . ASP A 1 96 ? 8.266 10.592 18.396 1.00 47.16 96 ASP A C 1
ATOM 751 O O . ASP A 1 96 ? 9.478 10.796 18.398 1.00 47.16 96 ASP A O 1
ATOM 755 N N . ASN A 1 97 ? 7.752 9.412 18.021 1.00 43.41 97 ASN A N 1
ATOM 756 C CA . ASN A 1 97 ? 8.532 8.207 17.728 1.00 43.41 97 ASN A CA 1
ATOM 757 C C . ASN A 1 97 ? 8.603 7.819 16.237 1.00 43.41 97 ASN A C 1
ATOM 759 O O . ASN A 1 97 ? 9.159 6.771 15.923 1.00 43.41 97 ASN A O 1
ATOM 763 N N . GLY A 1 98 ? 8.058 8.620 15.312 1.00 48.94 98 GLY A N 1
ATOM 764 C CA . GLY A 1 98 ? 8.281 8.441 13.865 1.00 48.94 98 GLY A CA 1
ATOM 765 C C . GLY A 1 98 ? 7.747 7.147 13.223 1.00 48.94 98 GLY A C 1
ATOM 766 O O . GLY A 1 98 ? 8.060 6.898 12.068 1.00 48.94 98 GLY A O 1
ATOM 767 N N . SER A 1 99 ? 6.953 6.338 13.934 1.00 53.12 99 SER A N 1
ATOM 768 C CA . SER A 1 99 ? 6.501 5.004 13.495 1.00 53.12 99 SER A CA 1
ATOM 769 C C . SER A 1 99 ? 5.003 4.900 13.168 1.00 53.12 99 SER A C 1
ATOM 771 O O . SER A 1 99 ? 4.478 3.794 13.103 1.00 53.12 99 SER A O 1
ATOM 773 N N . ARG A 1 100 ? 4.282 6.025 13.059 1.00 62.72 100 ARG A N 1
ATOM 774 C CA . ARG A 1 100 ? 2.820 6.027 12.858 1.00 62.72 100 ARG A CA 1
ATOM 775 C C . ARG A 1 100 ? 2.475 5.925 11.375 1.00 62.72 100 ARG A C 1
ATOM 777 O O . ARG A 1 100 ? 2.227 6.941 10.726 1.00 62.72 100 ARG A O 1
ATOM 784 N N . ASP A 1 101 ? 2.432 4.697 10.867 1.00 75.88 101 ASP A N 1
ATOM 785 C CA . ASP A 1 101 ? 2.202 4.436 9.441 1.00 75.88 101 ASP A CA 1
ATOM 786 C C . ASP A 1 101 ? 0.773 3.971 9.129 1.00 75.88 101 ASP A C 1
ATOM 788 O O . ASP A 1 101 ? 0.353 4.011 7.972 1.00 75.88 101 ASP A O 1
ATOM 792 N N . VAL A 1 102 ? -0.033 3.583 10.124 1.00 88.06 102 VAL A N 1
ATOM 793 C CA . VAL A 1 102 ? -1.358 2.997 9.852 1.00 88.06 102 VAL A CA 1
ATOM 794 C C . VAL A 1 102 ? -2.348 3.995 9.250 1.00 88.06 102 VAL A C 1
ATOM 796 O O . VAL A 1 102 ? -3.010 3.656 8.269 1.00 88.06 102 VAL A O 1
ATOM 799 N N . ALA A 1 103 ? -2.452 5.224 9.766 1.00 91.50 103 ALA A N 1
ATOM 800 C CA . ALA A 1 103 ? -3.414 6.197 9.235 1.00 91.50 103 ALA A CA 1
ATOM 801 C C . ALA A 1 103 ? -3.174 6.520 7.741 1.00 91.50 103 ALA A C 1
ATOM 803 O O . ALA A 1 103 ? -4.131 6.433 6.962 1.00 91.50 103 ALA A O 1
ATOM 804 N N . PRO A 1 104 ? -1.931 6.805 7.290 1.00 90.75 104 PRO A N 1
ATOM 805 C CA . PRO A 1 104 ? -1.638 6.953 5.866 1.00 90.75 104 PRO A CA 1
ATOM 806 C C . PRO A 1 104 ? -1.980 5.719 5.027 1.00 90.75 104 PRO A C 1
ATOM 808 O O . PRO A 1 104 ? -2.519 5.858 3.929 1.00 90.75 104 PRO A O 1
ATOM 811 N N . LEU A 1 105 ? -1.688 4.515 5.534 1.00 89.00 105 LEU A N 1
ATOM 812 C CA . LEU A 1 105 ? -1.978 3.261 4.832 1.00 89.00 105 LEU A CA 1
ATOM 813 C C . LEU A 1 105 ? -3.485 3.038 4.660 1.00 89.00 105 LEU A C 1
ATOM 815 O O . LEU A 1 105 ? -3.914 2.622 3.589 1.00 89.00 105 LEU A O 1
ATOM 819 N N . LEU A 1 106 ? -4.282 3.338 5.686 1.00 92.88 106 LEU A N 1
ATOM 820 C CA . LEU A 1 106 ? -5.741 3.230 5.647 1.00 92.88 106 LEU A CA 1
ATOM 821 C C . LEU A 1 106 ? -6.355 4.252 4.680 1.00 92.88 106 LEU A C 1
ATOM 823 O O . LEU A 1 106 ? -7.225 3.911 3.883 1.00 92.88 106 LEU A O 1
ATOM 827 N N . LEU A 1 107 ? -5.873 5.497 4.703 1.00 94.31 107 LEU A N 1
ATOM 828 C CA . LEU A 1 107 ? -6.359 6.562 3.818 1.00 94.31 107 LEU A CA 1
ATOM 829 C C . LEU A 1 107 ? -5.934 6.388 2.352 1.00 94.31 107 LEU A C 1
ATOM 831 O O . LEU A 1 107 ? -6.495 7.057 1.484 1.00 94.31 107 LEU A O 1
ATOM 835 N N . ALA A 1 108 ? -4.986 5.491 2.066 1.00 90.56 108 ALA A N 1
ATOM 836 C CA . ALA A 1 108 ? -4.593 5.142 0.705 1.00 90.56 108 ALA A CA 1
ATOM 837 C C . ALA A 1 108 ? -5.668 4.337 -0.050 1.00 90.56 108 ALA A C 1
ATOM 839 O O . ALA A 1 108 ? -5.686 4.366 -1.277 1.00 90.56 108 ALA A O 1
ATOM 840 N N . ASP A 1 109 ? -6.571 3.648 0.657 1.00 91.12 109 ASP A N 1
ATOM 841 C CA . ASP A 1 109 ? -7.714 2.948 0.059 1.00 91.12 109 ASP A CA 1
ATOM 842 C C . ASP A 1 109 ? -9.031 3.386 0.727 1.00 91.12 109 ASP A C 1
ATOM 844 O O . ASP A 1 109 ? -9.611 2.676 1.558 1.00 91.12 109 ASP A O 1
ATOM 848 N N . PRO A 1 110 ? -9.530 4.589 0.387 1.00 94.00 110 PRO A N 1
ATOM 849 C CA . PRO A 1 110 ? -10.726 5.143 1.015 1.00 94.00 110 PRO A CA 1
ATOM 850 C C . PRO A 1 110 ? -11.980 4.293 0.761 1.00 94.00 110 PRO A C 1
ATOM 852 O O . PRO A 1 110 ? -12.887 4.275 1.594 1.00 94.00 110 PRO A O 1
ATOM 855 N N . LEU A 1 111 ? -12.036 3.548 -0.348 1.00 94.06 111 LEU A N 1
ATOM 856 C CA . LEU A 1 111 ? -13.204 2.742 -0.705 1.00 94.06 111 LEU A CA 1
ATOM 857 C C . LEU A 1 111 ? -13.382 1.546 0.233 1.00 94.06 111 LEU A C 1
ATOM 859 O O . LEU A 1 111 ? -14.512 1.255 0.631 1.00 94.06 111 LEU A O 1
ATOM 863 N N . VAL A 1 112 ? -12.289 0.895 0.650 1.00 91.62 112 VAL A N 1
ATOM 864 C CA . VAL A 1 112 ? -12.330 -0.192 1.650 1.00 91.62 112 VAL A CA 1
ATOM 865 C C . VAL A 1 112 ? -12.901 0.285 2.988 1.00 91.62 112 VAL A C 1
ATOM 867 O O . VAL A 1 112 ? -13.509 -0.498 3.723 1.00 91.62 112 VAL A O 1
ATOM 870 N N .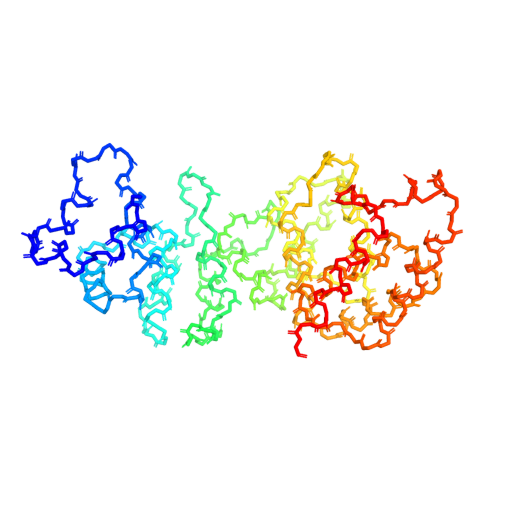 LEU A 1 113 ? -12.759 1.576 3.283 1.00 94.38 113 LEU A N 1
ATOM 871 C CA . LEU A 1 113 ? -13.276 2.215 4.490 1.00 94.38 113 LEU A CA 1
ATOM 872 C C . LEU A 1 113 ? -14.702 2.760 4.339 1.00 94.38 113 LEU A C 1
ATOM 874 O O . LEU A 1 113 ? -15.244 3.321 5.289 1.00 94.38 113 LEU A O 1
ATOM 878 N N . GLY A 1 114 ? -15.321 2.622 3.163 1.00 95.62 114 GLY A N 1
ATOM 879 C CA . GLY A 1 114 ? -16.613 3.242 2.864 1.00 95.62 114 GLY A CA 1
ATOM 880 C C . GLY A 1 114 ? -16.554 4.773 2.788 1.00 95.62 114 GLY A C 1
ATOM 881 O O . GLY A 1 114 ? -17.580 5.429 2.956 1.00 95.62 114 GLY A O 1
ATOM 882 N N . LEU A 1 115 ? -15.369 5.347 2.564 1.00 96.38 115 LEU A N 1
ATOM 883 C CA . LEU A 1 115 ? -15.152 6.784 2.434 1.00 96.38 115 LEU A CA 1
ATOM 884 C C . LEU A 1 115 ? -15.150 7.198 0.956 1.00 96.38 115 LEU A C 1
ATOM 886 O O . LEU A 1 115 ? -14.690 6.468 0.079 1.00 96.38 115 LEU A O 1
ATOM 890 N N . ASP A 1 116 ? -15.644 8.404 0.679 1.00 96.00 116 ASP A N 1
ATOM 891 C CA . ASP A 1 116 ? -15.588 8.998 -0.657 1.00 96.00 116 ASP A CA 1
ATOM 892 C C . ASP A 1 116 ? -14.149 9.453 -0.992 1.00 96.00 116 ASP A C 1
ATOM 894 O O . ASP A 1 116 ? -13.619 10.322 -0.286 1.00 96.00 116 ASP A O 1
ATOM 898 N N . PRO A 1 117 ? -13.515 8.943 -2.072 1.00 96.06 117 PRO A N 1
ATOM 899 C CA . PRO A 1 117 ? -12.130 9.275 -2.406 1.00 96.06 117 PRO A CA 1
ATOM 900 C C . PRO A 1 117 ? -11.886 10.777 -2.594 1.00 96.06 117 PRO A C 1
ATOM 902 O O . PRO A 1 117 ? -10.871 11.297 -2.135 1.00 96.06 117 PRO A O 1
ATOM 905 N N . ALA A 1 118 ? -12.827 11.501 -3.211 1.00 95.88 118 ALA A N 1
ATOM 906 C CA . ALA A 1 118 ? -12.682 12.937 -3.454 1.00 95.88 118 ALA A CA 1
ATOM 907 C C . ALA A 1 118 ? -12.700 13.752 -2.149 1.00 95.88 118 ALA A C 1
ATOM 909 O O . ALA A 1 118 ? -12.009 14.768 -2.021 1.00 95.88 118 ALA A O 1
ATOM 910 N N . THR A 1 119 ? -13.486 13.313 -1.167 1.00 96.50 119 THR A N 1
ATOM 911 C CA . THR A 1 119 ? -13.527 13.911 0.169 1.00 96.50 119 THR A CA 1
ATOM 912 C C . THR A 1 119 ? -12.234 13.643 0.935 1.00 96.50 119 THR A C 1
ATOM 914 O O . THR A 1 119 ? -11.683 14.577 1.521 1.00 96.50 119 THR A O 1
ATOM 917 N N . VAL A 1 120 ? -11.708 12.415 0.871 1.00 96.50 120 VAL A N 1
ATOM 918 C CA . VAL A 1 120 ? -10.416 12.063 1.480 1.00 96.50 120 VAL A CA 1
ATOM 919 C C . VAL A 1 120 ? -9.279 12.880 0.873 1.00 96.50 120 VAL A C 1
ATOM 921 O O . VAL A 1 120 ? -8.560 13.555 1.606 1.00 96.50 120 VAL A O 1
ATOM 924 N N . GLN A 1 121 ? -9.169 12.918 -0.456 1.00 95.25 121 GLN A N 1
ATOM 925 C CA . GLN A 1 121 ? -8.153 13.703 -1.161 1.00 95.25 121 GLN A CA 1
ATOM 926 C C . GLN A 1 121 ? -8.186 15.179 -0.734 1.00 95.25 121 GLN A C 1
ATOM 928 O O . GLN A 1 121 ? -7.155 15.772 -0.421 1.00 95.25 121 GLN A O 1
ATOM 933 N N . ARG A 1 122 ? -9.381 15.783 -0.649 1.00 94.88 122 ARG A N 1
ATOM 934 C CA . ARG A 1 122 ? -9.540 17.178 -0.208 1.00 94.88 122 ARG A CA 1
ATOM 935 C C . ARG A 1 122 ? -9.084 17.395 1.237 1.00 94.88 122 ARG A C 1
ATOM 937 O O . ARG A 1 122 ? -8.491 18.436 1.516 1.00 94.88 122 ARG A O 1
ATOM 944 N N . ALA A 1 123 ? -9.362 16.449 2.134 1.00 94.75 123 ALA A N 1
ATOM 945 C CA . ALA A 1 123 ? -8.915 16.511 3.523 1.00 94.75 123 ALA A CA 1
ATOM 946 C C . ALA A 1 123 ? -7.383 16.408 3.623 1.00 94.75 123 ALA A C 1
ATOM 948 O O . ALA A 1 123 ? -6.760 17.229 4.291 1.00 94.75 123 ALA A O 1
ATOM 949 N N . LEU A 1 124 ? -6.761 15.500 2.866 1.00 93.81 124 LEU A N 1
ATOM 950 C CA . LEU A 1 124 ? -5.301 15.378 2.791 1.00 93.81 124 LEU A CA 1
ATOM 951 C C . LEU A 1 124 ? -4.638 16.671 2.284 1.00 93.81 124 LEU A C 1
ATOM 953 O O . LEU A 1 124 ? -3.656 17.141 2.858 1.00 93.81 124 LEU A O 1
ATOM 957 N N . HIS A 1 125 ? -5.215 17.311 1.261 1.00 91.81 125 HIS A N 1
ATOM 958 C CA . HIS A 1 125 ? -4.758 18.622 0.772 1.00 91.81 125 HIS A CA 1
ATOM 959 C C . HIS A 1 125 ? -4.905 19.753 1.790 1.00 91.81 125 HIS A C 1
ATOM 961 O O . HIS A 1 125 ? -4.150 20.730 1.734 1.00 91.81 125 HIS A O 1
ATOM 967 N N . ALA A 1 126 ? -5.897 19.672 2.679 1.00 91.50 126 ALA A N 1
ATOM 968 C CA . ALA A 1 126 ? -6.051 20.632 3.765 1.00 91.50 126 ALA A CA 1
ATOM 969 C C . ALA A 1 126 ? -4.921 20.466 4.794 1.00 91.50 126 ALA A C 1
ATOM 971 O O . ALA A 1 126 ? -4.323 21.468 5.187 1.00 91.50 126 ALA A O 1
ATOM 972 N N . GLU A 1 127 ? -4.563 19.222 5.131 1.00 90.12 127 GLU A N 1
ATOM 973 C CA . GLU A 1 127 ? -3.474 18.907 6.067 1.00 90.12 127 GLU A CA 1
ATOM 974 C C . GLU A 1 127 ? -2.079 19.261 5.536 1.00 90.12 127 GLU A C 1
ATOM 976 O O . GLU A 1 127 ? -1.234 19.741 6.292 1.00 90.12 127 GLU A O 1
ATOM 981 N N . LEU A 1 128 ? -1.818 19.104 4.232 1.00 85.75 128 LEU A N 1
ATOM 982 C CA . LEU A 1 128 ? -0.547 19.543 3.632 1.00 85.75 128 LEU A CA 1
ATOM 983 C C . LEU A 1 128 ? -0.327 21.063 3.714 1.00 85.75 128 LEU A C 1
ATOM 985 O O . LEU A 1 128 ? 0.805 21.550 3.609 1.00 85.75 128 LEU A O 1
ATOM 989 N N . GLY A 1 129 ? -1.402 21.836 3.886 1.00 78.38 129 GLY A N 1
ATOM 990 C CA . GLY A 1 129 ? -1.342 23.288 3.929 1.00 78.38 129 GLY A CA 1
ATOM 991 C C . GLY A 1 129 ? -0.802 23.903 2.622 1.00 78.38 129 GLY A C 1
ATOM 992 O O . GLY A 1 129 ? -1.029 23.371 1.532 1.00 78.38 129 GLY A O 1
ATOM 993 N N . PRO A 1 130 ? -0.124 25.066 2.687 1.00 69.81 130 PRO A N 1
ATOM 994 C CA . PRO A 1 130 ? 0.371 25.781 1.506 1.00 69.81 130 PRO A CA 1
ATOM 995 C C . PRO A 1 130 ? 1.698 25.240 0.945 1.00 69.81 130 PRO A C 1
ATOM 997 O O . PRO A 1 130 ? 2.090 25.633 -0.151 1.00 69.81 130 PRO A O 1
ATOM 1000 N N . ARG A 1 131 ? 2.405 24.349 1.655 1.00 63.00 131 ARG A N 1
ATOM 1001 C CA . ARG A 1 131 ? 3.664 23.732 1.189 1.00 63.00 131 ARG A CA 1
ATOM 1002 C C . ARG A 1 131 ? 3.383 22.426 0.440 1.00 63.00 131 ARG A C 1
ATOM 1004 O O . ARG A 1 131 ? 3.826 21.361 0.847 1.00 63.00 131 ARG A O 1
ATOM 1011 N N . ARG A 1 132 ? 2.609 22.526 -0.640 1.00 63.03 132 ARG A N 1
ATOM 1012 C CA . ARG A 1 132 ? 2.108 21.367 -1.406 1.00 63.03 132 ARG A CA 1
ATOM 1013 C C . ARG A 1 132 ? 3.145 20.732 -2.325 1.00 63.03 132 ARG A C 1
ATOM 1015 O O . ARG A 1 132 ? 3.000 19.583 -2.709 1.00 63.03 132 ARG A O 1
ATOM 1022 N N . SER A 1 133 ? 4.169 21.496 -2.674 1.00 59.62 133 SER A N 1
ATOM 1023 C CA . SER A 1 133 ? 5.119 21.153 -3.721 1.00 59.62 133 SER A CA 1
ATOM 1024 C C . SER A 1 133 ? 6.437 21.862 -3.435 1.00 59.62 133 SER A C 1
ATOM 1026 O O . SER A 1 133 ? 6.486 23.095 -3.381 1.00 59.62 133 SER A O 1
ATOM 1028 N N . GLY A 1 134 ? 7.508 21.109 -3.221 1.00 61.16 134 GLY A N 1
ATOM 1029 C CA . GLY A 1 134 ? 8.829 21.682 -3.014 1.00 61.16 134 GLY A CA 1
ATOM 1030 C C . GLY A 1 134 ? 9.790 20.712 -2.356 1.00 61.16 134 GLY A C 1
ATOM 1031 O O . GLY A 1 134 ? 9.386 19.696 -1.796 1.00 61.16 134 GLY A O 1
ATOM 1032 N N . TYR A 1 135 ? 11.070 21.055 -2.437 1.00 62.72 135 TYR A N 1
ATOM 1033 C CA . TYR A 1 135 ? 12.125 20.383 -1.702 1.00 62.72 135 TYR A CA 1
ATOM 1034 C C . TYR A 1 135 ? 12.495 21.202 -0.446 1.00 62.72 135 TYR A C 1
ATOM 1036 O O . TYR A 1 135 ? 12.532 22.436 -0.528 1.00 62.72 135 TYR A O 1
ATOM 1044 N N . PRO A 1 136 ? 12.764 20.568 0.713 1.00 71.19 136 PRO A N 1
ATOM 1045 C CA . PRO A 1 136 ? 12.670 19.129 0.976 1.00 71.19 136 PRO A CA 1
ATOM 1046 C C . PRO A 1 136 ? 11.228 18.616 0.902 1.00 71.19 136 PRO A C 1
ATOM 1048 O O . PRO A 1 136 ? 10.284 19.349 1.205 1.00 71.19 136 PRO A O 1
ATOM 1051 N N . LEU A 1 137 ? 11.080 17.354 0.490 1.00 75.00 137 LEU A N 1
ATOM 1052 C CA . LEU A 1 137 ? 9.779 16.697 0.393 1.00 75.00 137 LEU A CA 1
ATOM 1053 C C . LEU A 1 137 ? 9.082 16.672 1.764 1.00 75.00 137 LEU A C 1
ATOM 1055 O O . LEU A 1 137 ? 9.744 16.437 2.780 1.00 75.00 137 LEU A O 1
ATOM 1059 N N . PRO A 1 138 ? 7.756 16.881 1.824 1.00 68.62 138 PRO A N 1
ATOM 1060 C CA . PRO A 1 138 ? 7.025 16.767 3.074 1.00 68.62 138 PRO A CA 1
ATOM 1061 C C . PRO A 1 138 ? 6.972 15.296 3.508 1.00 68.62 138 PRO A C 1
ATOM 1063 O O . PRO A 1 138 ? 6.212 14.506 2.962 1.00 68.62 138 PRO A O 1
ATOM 1066 N N . ALA A 1 139 ? 7.743 14.929 4.531 1.00 72.81 139 ALA A N 1
ATOM 1067 C CA . ALA A 1 139 ? 7.629 13.635 5.210 1.00 72.81 139 ALA A CA 1
ATOM 1068 C C . ALA A 1 139 ? 6.428 13.626 6.180 1.00 72.81 139 ALA A C 1
ATOM 1070 O O . ALA A 1 139 ? 6.576 13.386 7.376 1.00 72.81 139 ALA A O 1
ATOM 1071 N N . SER A 1 140 ? 5.241 13.996 5.691 1.00 84.50 140 SER A N 1
ATOM 1072 C CA . SER A 1 140 ? 4.005 13.990 6.479 1.00 84.50 140 SER A CA 1
ATOM 1073 C C . SER A 1 140 ? 3.153 12.774 6.130 1.00 84.50 140 SER A C 1
ATOM 1075 O O . SER A 1 140 ? 3.117 12.341 4.977 1.00 84.50 140 SER A O 1
ATOM 1077 N N . GLY A 1 141 ? 2.397 12.262 7.106 1.00 87.19 141 GLY A N 1
ATOM 1078 C CA . GLY A 1 141 ? 1.455 11.171 6.861 1.00 87.19 141 GLY A CA 1
ATOM 1079 C C . GLY A 1 141 ? 0.435 11.516 5.770 1.00 87.19 141 GLY A C 1
ATOM 1080 O O . GLY A 1 141 ? 0.085 10.666 4.956 1.00 87.19 141 GLY A O 1
ATOM 1081 N N . ALA A 1 142 ? 0.018 12.785 5.688 1.00 90.19 142 ALA A N 1
ATOM 1082 C CA . ALA A 1 142 ? -0.883 13.257 4.639 1.00 90.19 142 ALA A CA 1
ATOM 1083 C C . ALA A 1 142 ? -0.277 13.128 3.232 1.00 90.19 142 ALA A C 1
ATOM 1085 O O . ALA A 1 142 ? -0.968 12.724 2.297 1.00 90.19 142 ALA A O 1
ATOM 1086 N N . PHE A 1 143 ? 1.014 13.441 3.077 1.00 89.56 143 PHE A N 1
ATOM 1087 C CA . PHE A 1 143 ? 1.701 13.288 1.797 1.00 89.56 143 PHE A CA 1
ATOM 1088 C C . PHE A 1 143 ? 1.858 11.813 1.429 1.00 89.56 143 PHE A C 1
ATOM 1090 O O . PHE A 1 143 ? 1.565 11.433 0.300 1.00 89.56 143 PHE A O 1
ATOM 1097 N N . LEU A 1 144 ? 2.242 10.967 2.390 1.00 88.75 144 LEU A N 1
ATOM 1098 C CA . LEU A 1 144 ? 2.354 9.522 2.176 1.00 88.75 144 LEU A CA 1
ATOM 1099 C C . LEU A 1 144 ? 1.011 8.894 1.769 1.00 88.75 144 LEU A C 1
ATOM 1101 O O . LEU A 1 144 ? 0.974 8.068 0.857 1.00 88.75 144 LEU A O 1
ATOM 1105 N N . ALA A 1 145 ? -0.094 9.332 2.379 1.00 91.31 145 ALA A N 1
ATOM 1106 C CA . ALA A 1 145 ? -1.442 8.914 1.999 1.00 91.31 145 ALA A CA 1
ATOM 1107 C C . ALA A 1 145 ? -1.794 9.340 0.563 1.00 91.31 145 ALA A C 1
ATOM 1109 O O . ALA A 1 145 ? -2.337 8.538 -0.197 1.00 91.31 145 ALA A O 1
ATOM 1110 N N . LEU A 1 146 ? -1.447 10.574 0.166 1.00 92.56 146 LEU A N 1
ATOM 1111 C CA . LEU A 1 146 ? -1.650 11.064 -1.203 1.00 92.56 146 LEU A CA 1
ATOM 1112 C C . LEU A 1 146 ? -0.852 10.257 -2.223 1.00 92.56 146 LEU A C 1
ATOM 1114 O O . LEU A 1 146 ? -1.411 9.776 -3.199 1.00 92.56 146 LEU A O 1
ATOM 1118 N N . VAL A 1 147 ? 0.435 10.045 -1.967 1.00 91.56 147 VAL A N 1
ATOM 1119 C CA . VAL A 1 147 ? 1.317 9.256 -2.833 1.00 91.56 147 VAL A CA 1
ATOM 1120 C C . VAL A 1 147 ? 0.799 7.823 -3.016 1.00 91.56 147 VAL A C 1
ATOM 1122 O O . VAL A 1 147 ? 0.837 7.263 -4.117 1.00 91.56 147 VAL A O 1
ATOM 1125 N N . ALA A 1 148 ? 0.301 7.219 -1.938 1.00 88.88 148 ALA A N 1
ATOM 1126 C CA . ALA A 1 148 ? -0.197 5.855 -1.965 1.00 88.88 148 ALA A CA 1
ATOM 1127 C C . ALA A 1 148 ? -1.564 5.732 -2.662 1.00 88.88 148 ALA A C 1
ATOM 1129 O O . ALA A 1 148 ? -1.703 4.896 -3.557 1.00 88.88 148 ALA A O 1
ATOM 1130 N N . GLY A 1 149 ? -2.546 6.551 -2.275 1.00 90.62 149 GLY A N 1
ATOM 1131 C CA . GLY A 1 149 ? -3.936 6.424 -2.731 1.00 90.62 149 GLY A CA 1
ATOM 1132 C C . GLY A 1 149 ? -4.314 7.258 -3.953 1.00 90.62 149 GLY A C 1
ATOM 1133 O O . GLY A 1 149 ? -5.285 6.942 -4.635 1.00 90.62 149 GLY A O 1
ATOM 1134 N N . PHE A 1 150 ? -3.551 8.308 -4.258 1.00 93.31 150 PHE A N 1
ATOM 1135 C CA . PHE A 1 150 ? -3.872 9.297 -5.290 1.00 93.31 150 PHE A CA 1
ATOM 1136 C C . PHE A 1 150 ? -2.629 9.621 -6.143 1.00 93.31 150 PHE A C 1
ATOM 1138 O O . PHE A 1 150 ? -2.160 10.757 -6.151 1.00 93.31 150 PHE A O 1
ATOM 1145 N N . PRO A 1 151 ? -2.059 8.641 -6.871 1.00 90.50 151 PRO A N 1
ATOM 1146 C CA . PRO A 1 151 ? -0.807 8.830 -7.614 1.00 90.50 151 PRO A CA 1
ATOM 1147 C C . PRO A 1 151 ? -0.884 9.896 -8.715 1.00 90.50 151 PRO A C 1
ATOM 1149 O O . PRO A 1 151 ? 0.125 10.528 -9.008 1.00 90.50 151 PRO A O 1
ATOM 1152 N N . ASP A 1 152 ? -2.071 10.121 -9.286 1.00 90.75 152 ASP A N 1
ATOM 1153 C CA . ASP A 1 152 ? -2.315 11.137 -10.321 1.00 90.75 152 ASP A CA 1
ATOM 1154 C C . ASP A 1 152 ? -2.518 12.550 -9.740 1.00 90.75 152 ASP A C 1
ATOM 1156 O O . ASP A 1 152 ? -2.844 13.495 -10.461 1.00 90.75 152 ASP A O 1
ATOM 1160 N N . ASP A 1 153 ? -2.383 12.711 -8.421 1.00 92.94 153 ASP A N 1
ATOM 1161 C CA . ASP A 1 153 ? -2.510 14.005 -7.769 1.00 92.94 153 ASP A CA 1
ATOM 1162 C C . ASP A 1 153 ? -1.373 14.948 -8.180 1.00 92.94 153 ASP A C 1
ATOM 1164 O O . ASP A 1 153 ? -0.195 14.581 -8.203 1.00 92.94 153 ASP A O 1
ATOM 1168 N N . THR A 1 154 ? -1.712 16.211 -8.444 1.00 90.81 154 THR A N 1
ATOM 1169 C CA . THR A 1 154 ? -0.733 17.232 -8.833 1.00 90.81 154 THR A CA 1
ATOM 1170 C C . THR A 1 154 ? 0.380 17.404 -7.801 1.00 90.81 154 THR A C 1
ATOM 1172 O O . THR A 1 154 ? 1.521 17.621 -8.185 1.00 90.81 154 THR A O 1
ATOM 1175 N N . ALA A 1 155 ? 0.098 17.246 -6.501 1.00 90.12 155 ALA A N 1
ATOM 1176 C CA . ALA A 1 155 ? 1.127 17.350 -5.466 1.00 90.12 155 ALA A CA 1
ATOM 1177 C C . ALA A 1 155 ? 2.174 16.226 -5.561 1.00 90.12 155 ALA A C 1
ATOM 1179 O O . ALA A 1 155 ? 3.342 16.449 -5.247 1.00 90.12 155 ALA A O 1
ATOM 1180 N N . VAL A 1 156 ? 1.775 15.032 -6.014 1.00 91.50 156 VAL A N 1
ATOM 1181 C CA . VAL A 1 156 ? 2.679 13.893 -6.235 1.00 91.50 156 VAL A CA 1
ATOM 1182 C C . VAL A 1 156 ? 3.570 14.167 -7.446 1.00 91.50 156 VAL A C 1
ATOM 1184 O O . VAL A 1 156 ? 4.792 14.041 -7.348 1.00 91.50 156 VAL A O 1
ATOM 1187 N N . ALA A 1 157 ? 2.981 14.615 -8.558 1.00 90.06 157 ALA A N 1
ATOM 1188 C CA . ALA A 1 157 ? 3.727 14.992 -9.757 1.00 90.06 157 ALA A CA 1
ATOM 1189 C C . ALA A 1 157 ? 4.718 16.141 -9.485 1.00 90.06 157 ALA A C 1
ATOM 1191 O O . ALA A 1 157 ? 5.903 16.022 -9.801 1.00 90.06 157 ALA A O 1
ATOM 1192 N N . ASP A 1 158 ? 4.271 17.209 -8.818 1.00 90.62 158 ASP A N 1
ATOM 1193 C CA . ASP A 1 158 ? 5.103 18.371 -8.489 1.00 90.62 158 ASP A CA 1
ATOM 1194 C C . ASP A 1 158 ? 6.260 18.002 -7.545 1.00 90.62 158 ASP A C 1
ATOM 1196 O O . ASP A 1 158 ? 7.382 18.503 -7.682 1.00 90.62 158 ASP A O 1
ATOM 1200 N N . ALA A 1 159 ? 6.001 17.126 -6.568 1.00 91.06 159 ALA A N 1
ATOM 1201 C CA . ALA A 1 159 ? 7.013 16.611 -5.653 1.00 91.06 159 ALA A CA 1
ATOM 1202 C C . ALA A 1 159 ? 8.070 15.775 -6.386 1.00 91.06 159 ALA A C 1
ATOM 1204 O O . ALA A 1 159 ? 9.266 15.928 -6.128 1.00 91.06 159 ALA A O 1
ATOM 1205 N N . TRP A 1 160 ? 7.646 14.925 -7.322 1.00 92.00 160 TRP A N 1
ATOM 1206 C CA . TRP A 1 160 ? 8.562 14.149 -8.151 1.00 92.00 160 TRP A CA 1
ATOM 1207 C C . TRP A 1 160 ? 9.409 15.041 -9.059 1.00 92.00 160 TRP A C 1
ATOM 1209 O O . TRP A 1 160 ? 10.628 14.879 -9.110 1.00 92.00 160 TRP A O 1
ATOM 1219 N N . GLU A 1 161 ? 8.807 16.040 -9.708 1.00 91.62 161 GLU A N 1
ATOM 1220 C CA . GLU A 1 161 ? 9.541 17.005 -10.531 1.00 91.62 161 GLU A CA 1
ATOM 1221 C C . GLU A 1 161 ? 10.545 17.813 -9.693 1.00 91.62 161 GLU A C 1
ATOM 1223 O O . GLU A 1 161 ? 11.680 18.040 -10.113 1.00 91.62 161 GLU A O 1
ATOM 1228 N N . ALA A 1 162 ? 10.157 18.253 -8.492 1.00 90.50 162 ALA A N 1
ATOM 1229 C CA . ALA A 1 162 ? 11.068 18.928 -7.569 1.00 90.50 162 ALA A CA 1
ATOM 1230 C C . ALA A 1 162 ? 12.249 18.026 -7.184 1.00 90.50 162 ALA A C 1
ATOM 1232 O O . ALA A 1 162 ? 13.394 18.468 -7.244 1.00 90.50 162 ALA A O 1
ATOM 1233 N N . LEU A 1 163 ? 11.986 16.757 -6.861 1.00 91.25 163 LEU A N 1
ATOM 1234 C CA . LEU A 1 163 ? 13.028 15.792 -6.525 1.00 91.25 163 LEU A CA 1
ATOM 1235 C C . LEU A 1 163 ? 14.024 15.587 -7.674 1.00 91.25 163 LEU A C 1
ATOM 1237 O O . LEU A 1 163 ? 15.234 15.563 -7.443 1.00 91.25 163 LEU A O 1
ATOM 1241 N N . GLN A 1 164 ? 13.529 15.430 -8.903 1.00 91.25 164 GLN A N 1
ATOM 1242 C CA . GLN A 1 164 ? 14.392 15.230 -10.068 1.00 91.25 164 GLN A CA 1
ATOM 1243 C C . GLN A 1 164 ? 15.229 16.474 -10.365 1.00 91.25 164 GLN A C 1
ATOM 1245 O O . GLN A 1 164 ? 16.431 16.354 -10.574 1.00 91.25 164 GLN A O 1
ATOM 1250 N N . ARG A 1 165 ? 14.643 17.676 -10.276 1.00 91.44 165 ARG A N 1
ATOM 1251 C CA . ARG A 1 165 ? 15.395 18.931 -10.438 1.00 91.44 165 ARG A CA 1
ATOM 1252 C C . ARG A 1 165 ? 16.527 19.067 -9.423 1.00 91.44 165 ARG A C 1
ATOM 1254 O O . ARG A 1 165 ? 17.636 19.433 -9.797 1.00 91.44 165 ARG A O 1
ATOM 1261 N N . GLU A 1 166 ? 16.274 18.755 -8.155 1.00 91.19 166 GLU A N 1
ATOM 1262 C CA . GLU A 1 166 ? 17.312 18.780 -7.116 1.00 91.19 166 GLU A CA 1
ATOM 1263 C C . GLU A 1 166 ? 18.423 17.766 -7.400 1.00 91.19 166 GLU A C 1
ATOM 1265 O O . GLU A 1 166 ? 19.609 18.074 -7.264 1.00 91.19 166 GLU A O 1
ATOM 1270 N N . ARG A 1 167 ? 18.057 16.571 -7.876 1.00 89.44 167 ARG A N 1
ATOM 1271 C CA . ARG A 1 167 ? 19.025 15.552 -8.291 1.00 89.44 167 ARG A CA 1
ATOM 1272 C C . ARG A 1 167 ? 19.883 16.028 -9.457 1.00 89.44 167 ARG A C 1
ATOM 1274 O O . ARG A 1 167 ? 21.094 15.832 -9.413 1.00 89.44 167 ARG A O 1
ATOM 1281 N N . ASP A 1 168 ? 19.286 16.664 -10.457 1.00 90.06 168 ASP A N 1
ATOM 1282 C CA . ASP A 1 168 ? 20.005 17.192 -11.618 1.00 90.06 168 ASP A CA 1
ATOM 1283 C C . ASP A 1 168 ? 20.971 18.322 -11.229 1.00 90.06 168 ASP A C 1
ATOM 1285 O O . ASP A 1 168 ? 22.066 18.428 -11.784 1.00 90.06 168 ASP A O 1
ATOM 1289 N N . LEU A 1 169 ? 20.599 19.148 -10.245 1.00 90.88 169 LEU A N 1
ATOM 1290 C CA . LEU A 1 169 ? 21.426 20.253 -9.753 1.00 90.88 169 LEU A CA 1
ATOM 1291 C C . LEU A 1 169 ? 22.592 19.789 -8.870 1.00 90.88 169 LEU A C 1
ATOM 1293 O O . LEU A 1 169 ? 23.689 20.347 -8.956 1.00 90.88 169 LEU A O 1
ATOM 1297 N N . HIS A 1 170 ? 22.368 18.792 -8.012 1.00 89.25 170 HIS A N 1
ATOM 1298 C CA . HIS A 1 170 ? 23.319 18.398 -6.964 1.00 89.25 170 HIS A CA 1
ATOM 1299 C C . HIS A 1 170 ? 23.992 17.039 -7.202 1.00 89.25 170 HIS A C 1
ATOM 1301 O O . HIS A 1 170 ? 24.885 16.643 -6.448 1.00 89.25 170 HIS A O 1
ATOM 1307 N N . GLY A 1 171 ? 23.575 16.302 -8.232 1.00 85.81 171 GLY A N 1
ATOM 1308 C CA . GLY A 1 171 ? 24.028 14.943 -8.540 1.00 85.81 171 GLY A CA 1
ATOM 1309 C C . GLY A 1 171 ? 23.543 13.875 -7.551 1.00 85.81 171 GLY A C 1
ATOM 1310 O O . GLY A 1 171 ? 23.710 12.685 -7.805 1.00 85.81 171 GLY A O 1
ATOM 1311 N N . HIS A 1 172 ? 22.943 14.276 -6.429 1.00 81.75 172 HIS A N 1
ATOM 1312 C CA . HIS A 1 172 ? 22.373 13.407 -5.406 1.00 81.75 172 HIS A CA 1
ATOM 1313 C C . HIS A 1 172 ? 21.303 14.165 -4.616 1.00 81.75 172 HIS A C 1
ATOM 1315 O O . HIS A 1 172 ? 21.329 15.392 -4.543 1.00 81.75 172 HIS A O 1
ATOM 1321 N N . VAL A 1 173 ? 20.376 13.420 -4.014 1.00 82.38 173 VAL A N 1
ATOM 1322 C CA . VAL A 1 173 ? 19.387 13.957 -3.076 1.00 82.38 173 VAL A CA 1
ATOM 1323 C C . VAL A 1 173 ? 19.245 12.975 -1.923 1.00 82.38 173 VAL A C 1
ATOM 1325 O O . VAL A 1 173 ? 19.069 11.774 -2.154 1.00 82.38 173 VAL A O 1
ATOM 1328 N N . GLU A 1 174 ? 19.325 13.484 -0.697 1.00 81.62 174 GLU A N 1
ATOM 1329 C CA . GLU A 1 174 ? 19.024 12.720 0.510 1.00 81.62 174 GLU A CA 1
ATOM 1330 C C . GLU A 1 174 ? 17.520 12.779 0.770 1.00 81.62 174 GLU A C 1
ATOM 1332 O O . GLU A 1 174 ? 16.972 13.806 1.163 1.00 81.62 174 GLU A O 1
ATOM 1337 N N . VAL A 1 175 ? 16.843 11.664 0.512 1.00 83.56 175 VAL A N 1
ATOM 1338 C CA . VAL A 1 175 ? 15.431 11.469 0.841 1.00 83.56 175 VAL A CA 1
ATOM 1339 C C . VAL A 1 175 ? 15.310 10.151 1.572 1.00 83.56 175 VAL A C 1
ATOM 1341 O O . VAL A 1 175 ? 15.932 9.165 1.171 1.00 83.56 175 VAL A O 1
ATOM 1344 N N . ASP A 1 176 ? 14.504 10.150 2.628 1.00 83.75 176 ASP A N 1
ATOM 1345 C CA . ASP A 1 176 ? 14.161 8.933 3.345 1.00 83.75 176 ASP A CA 1
ATOM 1346 C C . ASP A 1 176 ? 13.533 7.908 2.387 1.00 83.75 176 ASP A C 1
ATOM 1348 O O . ASP A 1 176 ? 12.667 8.242 1.572 1.00 83.75 176 ASP A O 1
ATOM 1352 N N . VAL A 1 177 ? 13.975 6.655 2.463 1.00 84.56 177 VAL A N 1
ATOM 1353 C CA . VAL A 1 177 ? 13.510 5.576 1.579 1.00 84.56 177 VAL A CA 1
ATOM 1354 C C . VAL A 1 177 ? 12.003 5.326 1.693 1.00 84.56 177 VAL A C 1
ATOM 1356 O O . VAL A 1 177 ? 11.365 5.013 0.684 1.00 84.56 177 VAL A O 1
ATOM 1359 N N . SER A 1 178 ? 11.418 5.566 2.874 1.00 80.56 178 SER A N 1
ATOM 1360 C CA . SER A 1 178 ? 9.973 5.488 3.122 1.00 80.56 178 SER A CA 1
ATOM 1361 C C . SER A 1 178 ? 9.174 6.550 2.363 1.00 80.56 178 SER A C 1
ATOM 1363 O O . SER A 1 178 ? 7.988 6.361 2.112 1.00 80.56 178 SER A O 1
ATOM 1365 N N . VAL A 1 179 ? 9.817 7.639 1.932 1.00 85.88 179 VAL A N 1
ATOM 1366 C CA . VAL A 1 179 ? 9.208 8.686 1.099 1.00 85.88 179 VAL A CA 1
ATOM 1367 C C . VAL A 1 179 ? 9.581 8.491 -0.370 1.00 85.88 179 VAL A C 1
ATOM 1369 O O . VAL A 1 179 ? 8.729 8.621 -1.250 1.00 85.88 179 VAL A O 1
ATOM 1372 N N . TYR A 1 180 ? 10.848 8.164 -0.648 1.00 90.25 180 TYR A N 1
ATOM 1373 C CA . TYR A 1 180 ? 11.372 8.070 -2.009 1.00 90.25 180 TYR A CA 1
ATOM 1374 C C . TYR A 1 180 ? 10.657 7.009 -2.844 1.00 90.25 180 TYR A C 1
ATOM 1376 O O . TYR A 1 180 ? 10.170 7.338 -3.925 1.00 90.25 180 TYR A O 1
ATOM 1384 N N . TYR A 1 181 ? 10.586 5.756 -2.378 1.00 91.06 181 TYR A N 1
ATOM 1385 C CA . TYR A 1 181 ? 10.026 4.685 -3.205 1.00 91.06 181 TYR A CA 1
ATOM 1386 C C . TYR A 1 181 ? 8.532 4.871 -3.465 1.00 91.06 181 TYR A C 1
ATOM 1388 O O . TYR A 1 181 ? 8.147 4.810 -4.635 1.00 91.06 181 TYR A O 1
ATOM 1396 N N . PRO A 1 182 ? 7.680 5.171 -2.463 1.00 90.50 182 PRO A N 1
ATOM 1397 C CA . PRO A 1 182 ? 6.278 5.457 -2.741 1.00 90.50 182 PRO A CA 1
ATOM 1398 C C . PRO A 1 182 ? 6.106 6.572 -3.775 1.00 90.50 182 PRO A C 1
ATOM 1400 O O . PRO A 1 182 ? 5.335 6.400 -4.719 1.00 90.50 182 PRO A O 1
ATOM 1403 N N . LEU A 1 183 ? 6.860 7.674 -3.651 1.00 92.81 183 LEU A N 1
ATOM 1404 C CA . LEU A 1 183 ? 6.783 8.795 -4.590 1.00 92.81 183 LEU A CA 1
ATOM 1405 C C . LEU A 1 183 ? 7.232 8.386 -5.996 1.00 92.81 183 LEU A C 1
ATOM 1407 O O . LEU A 1 183 ? 6.527 8.652 -6.968 1.00 92.81 183 LEU A O 1
ATOM 1411 N N . ALA A 1 184 ? 8.373 7.703 -6.104 1.00 94.00 184 ALA A N 1
ATOM 1412 C CA . ALA A 1 184 ? 8.917 7.254 -7.378 1.00 94.00 184 ALA A CA 1
ATOM 1413 C C . ALA A 1 184 ? 7.933 6.343 -8.119 1.00 94.00 184 ALA A C 1
ATOM 1415 O O . ALA A 1 184 ? 7.634 6.588 -9.280 1.00 94.00 184 ALA A O 1
ATOM 1416 N N . TYR A 1 185 ? 7.364 5.337 -7.452 1.00 94.75 185 TYR A N 1
ATOM 1417 C CA . TYR A 1 185 ? 6.427 4.397 -8.084 1.00 94.75 185 TYR A CA 1
ATOM 1418 C C . TYR A 1 185 ? 4.997 4.946 -8.227 1.00 94.75 185 TYR A C 1
ATOM 1420 O O . TYR A 1 185 ? 4.160 4.351 -8.918 1.00 94.75 185 TYR A O 1
ATOM 1428 N N . ALA A 1 186 ? 4.697 6.093 -7.614 1.00 94.00 186 ALA A N 1
ATOM 1429 C CA . ALA A 1 186 ? 3.517 6.889 -7.935 1.00 94.00 186 ALA A CA 1
ATOM 1430 C C . ALA A 1 186 ? 3.696 7.699 -9.215 1.00 94.00 186 ALA A C 1
ATOM 1432 O O . ALA A 1 186 ? 2.833 7.621 -10.086 1.00 94.00 186 ALA A O 1
ATOM 1433 N N . ALA A 1 187 ? 4.826 8.386 -9.357 1.00 93.44 187 ALA A N 1
A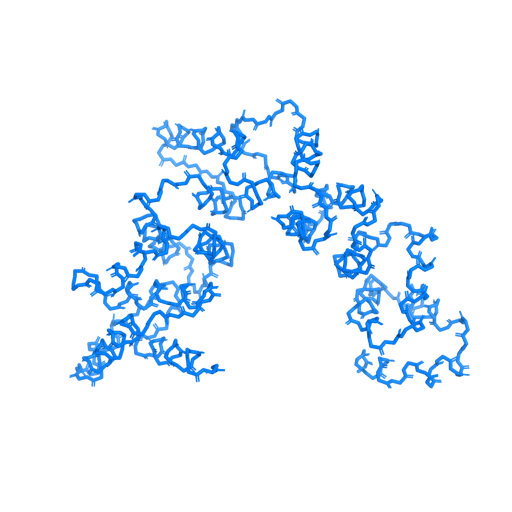TOM 1434 C CA . ALA A 1 187 ? 5.011 9.395 -10.391 1.00 93.44 187 ALA A CA 1
ATOM 1435 C C . ALA A 1 187 ? 5.787 8.933 -11.634 1.00 93.44 187 ALA A C 1
ATOM 1437 O O . ALA A 1 187 ? 5.686 9.578 -12.676 1.00 93.44 187 ALA A O 1
ATOM 1438 N N . VAL A 1 188 ? 6.585 7.860 -11.553 1.00 93.50 188 VAL A N 1
ATOM 1439 C CA . VAL A 1 188 ? 7.353 7.370 -12.705 1.00 93.50 188 VAL A CA 1
ATOM 1440 C C . VAL A 1 188 ? 6.411 6.990 -13.843 1.00 93.50 188 VAL A C 1
ATOM 1442 O O . VAL A 1 188 ? 5.378 6.346 -13.633 1.00 93.50 188 VAL A O 1
ATOM 1445 N N . GLU A 1 189 ? 6.783 7.377 -15.061 1.00 93.50 189 GLU A N 1
ATOM 1446 C CA . GLU A 1 189 ? 6.038 6.978 -16.242 1.00 93.50 189 GLU A CA 1
ATOM 1447 C C . GLU A 1 189 ? 6.047 5.455 -16.370 1.00 93.50 189 GLU A C 1
ATOM 1449 O O . GLU A 1 189 ? 7.064 4.786 -16.163 1.00 93.50 189 GLU A O 1
ATOM 1454 N N . THR A 1 190 ? 4.915 4.889 -16.784 1.00 94.00 190 THR A N 1
ATOM 1455 C CA . THR A 1 190 ? 4.795 3.451 -17.047 1.00 94.00 190 THR A CA 1
ATOM 1456 C C . THR A 1 190 ? 5.835 2.974 -18.067 1.00 94.00 190 THR A C 1
ATOM 1458 O O . THR A 1 190 ? 6.311 1.836 -18.000 1.00 94.00 190 THR A O 1
ATOM 1461 N N . ALA A 1 191 ? 6.247 3.872 -18.970 1.00 95.25 191 ALA A N 1
ATOM 14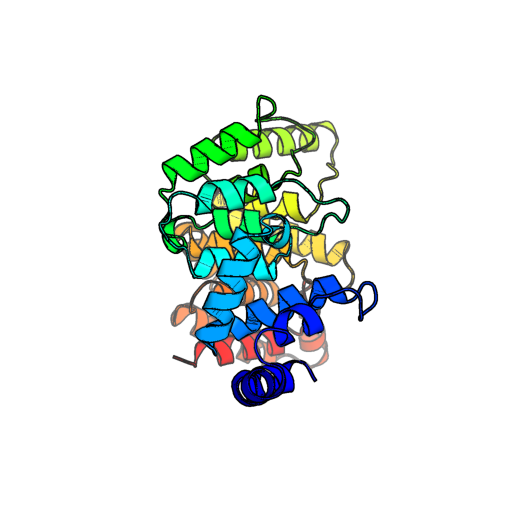62 C CA . ALA A 1 191 ? 7.319 3.660 -19.931 1.00 95.25 191 ALA A CA 1
ATOM 1463 C C . ALA A 1 191 ? 8.665 3.274 -19.292 1.00 95.25 191 ALA A C 1
ATOM 1465 O O . ALA A 1 191 ? 9.378 2.432 -19.842 1.00 95.25 191 ALA A O 1
ATOM 1466 N N . ASP A 1 192 ? 8.950 3.808 -18.110 1.00 95.12 192 ASP A N 1
ATOM 1467 C CA . ASP A 1 192 ? 10.240 3.681 -17.435 1.00 95.12 192 ASP A CA 1
ATOM 1468 C C . ASP A 1 192 ? 10.177 2.755 -16.215 1.00 95.12 192 ASP A C 1
ATOM 1470 O O . ASP A 1 192 ? 11.194 2.510 -15.566 1.00 95.12 192 ASP A O 1
ATOM 1474 N N . PHE A 1 193 ? 8.999 2.206 -15.898 1.00 95.56 193 PHE A N 1
ATOM 1475 C CA . PHE A 1 193 ? 8.757 1.405 -14.696 1.00 95.56 193 PHE A CA 1
ATOM 1476 C C . PHE A 1 193 ? 9.782 0.273 -14.505 1.00 95.56 193 PHE A C 1
ATOM 1478 O O . PHE A 1 193 ? 10.421 0.180 -13.460 1.00 95.56 193 PHE A O 1
ATOM 1485 N N . VAL A 1 194 ? 9.982 -0.571 -15.522 1.00 95.69 194 VAL A N 1
ATOM 1486 C CA . VAL A 1 194 ? 10.887 -1.734 -15.442 1.00 95.69 194 VAL A CA 1
ATOM 1487 C C . VAL A 1 194 ? 12.350 -1.307 -15.255 1.00 95.69 194 VAL A C 1
ATOM 1489 O O . VAL A 1 194 ? 13.116 -1.983 -14.557 1.00 95.69 194 VAL A O 1
ATOM 1492 N N . ASP A 1 195 ? 12.745 -0.178 -15.836 1.00 94.50 195 ASP A N 1
ATOM 1493 C CA . ASP A 1 195 ? 14.097 0.363 -15.702 1.00 94.50 195 ASP A CA 1
ATOM 1494 C C . ASP A 1 195 ? 14.295 1.065 -14.356 1.00 94.50 195 ASP A C 1
ATOM 1496 O O . ASP A 1 195 ? 15.367 0.958 -13.760 1.00 94.50 195 ASP A O 1
ATOM 1500 N N . GLN A 1 196 ? 13.260 1.718 -13.822 1.00 94.19 196 GLN A N 1
ATOM 1501 C CA . GLN A 1 196 ? 13.255 2.270 -12.468 1.00 94.19 196 GLN A CA 1
ATOM 1502 C C . GLN A 1 196 ? 13.400 1.162 -11.416 1.00 94.19 196 GLN A C 1
ATOM 1504 O O . GLN A 1 196 ? 14.309 1.251 -10.592 1.00 94.19 196 GLN A O 1
ATOM 1509 N N . VAL A 1 197 ? 12.610 0.079 -11.508 1.00 93.31 197 VAL A N 1
ATOM 1510 C CA . VAL A 1 197 ? 12.729 -1.099 -10.619 1.00 93.31 197 VAL A CA 1
ATOM 1511 C C . VAL A 1 197 ? 14.151 -1.641 -10.618 1.00 93.31 197 VAL A C 1
ATOM 1513 O O . VAL A 1 197 ? 14.685 -1.991 -9.568 1.00 93.31 197 VAL A O 1
ATOM 1516 N N . SER A 1 198 ? 14.787 -1.687 -11.784 1.00 90.44 198 SER A N 1
ATOM 1517 C CA . SER A 1 198 ? 16.123 -2.271 -11.926 1.00 90.44 198 SER A CA 1
ATOM 1518 C C . SER A 1 198 ? 17.200 -1.374 -11.330 1.00 90.44 198 SER A C 1
ATOM 1520 O O . SER A 1 198 ? 17.996 -1.843 -10.522 1.00 90.44 198 SER A O 1
ATOM 1522 N N . ARG A 1 199 ? 17.162 -0.070 -11.635 1.00 90.56 199 ARG A N 1
ATOM 1523 C CA . ARG A 1 199 ? 18.076 0.917 -11.041 1.00 90.56 199 ARG A CA 1
ATOM 1524 C C . ARG A 1 199 ? 17.971 0.955 -9.519 1.00 90.56 199 ARG A C 1
ATOM 1526 O O . ARG A 1 199 ? 18.991 0.978 -8.836 1.00 90.56 199 ARG A O 1
ATOM 1533 N N . ASP A 1 200 ? 16.753 0.954 -8.985 1.00 91.19 200 ASP A N 1
ATOM 1534 C CA . ASP A 1 200 ? 16.539 0.982 -7.539 1.00 91.19 200 ASP A CA 1
ATOM 1535 C C . ASP A 1 200 ? 16.971 -0.334 -6.879 1.00 91.19 200 ASP A C 1
ATOM 1537 O O . ASP A 1 200 ? 17.589 -0.302 -5.821 1.00 91.19 200 ASP A O 1
ATOM 1541 N N . SER A 1 201 ? 16.745 -1.481 -7.524 1.00 86.50 201 SER A N 1
ATOM 1542 C CA . SER A 1 201 ? 17.221 -2.779 -7.022 1.00 86.50 201 SER A CA 1
ATOM 1543 C C . SER A 1 201 ? 18.745 -2.838 -6.940 1.00 86.50 201 SER A C 1
ATOM 1545 O O . SER A 1 201 ? 19.287 -3.231 -5.913 1.00 86.50 201 SER A O 1
ATOM 1547 N N . GLU A 1 202 ? 19.448 -2.392 -7.984 1.00 84.69 202 GLU A N 1
ATOM 1548 C CA . GLU A 1 202 ? 20.914 -2.301 -7.996 1.00 84.69 202 GLU A CA 1
ATOM 1549 C C . GLU A 1 202 ? 21.434 -1.323 -6.933 1.00 84.69 202 GLU A C 1
ATOM 1551 O O . GLU A 1 202 ? 22.433 -1.585 -6.251 1.00 84.69 202 GLU A O 1
ATOM 1556 N N . ARG A 1 203 ? 20.739 -0.193 -6.748 1.00 84.19 203 ARG A N 1
ATOM 1557 C CA . ARG A 1 203 ? 21.048 0.759 -5.679 1.00 84.19 203 ARG A CA 1
ATOM 1558 C C . ARG A 1 203 ? 20.883 0.117 -4.305 1.00 84.19 203 ARG A C 1
ATOM 1560 O O . ARG A 1 203 ? 21.762 0.304 -3.465 1.00 84.19 203 ARG A O 1
ATOM 1567 N N . ILE A 1 204 ? 19.806 -0.637 -4.086 1.00 82.81 204 ILE A N 1
ATOM 1568 C CA . ILE A 1 204 ? 19.562 -1.318 -2.814 1.00 82.81 204 ILE A CA 1
ATOM 1569 C C . ILE A 1 204 ? 20.702 -2.295 -2.533 1.00 82.81 204 ILE A C 1
ATOM 1571 O O . ILE A 1 204 ? 21.364 -2.188 -1.509 1.00 82.81 204 ILE A O 1
ATOM 1575 N N . SER A 1 205 ? 21.017 -3.161 -3.490 1.00 76.00 205 SER A N 1
ATOM 1576 C CA . SER A 1 205 ? 22.070 -4.170 -3.353 1.00 76.00 205 SER A CA 1
ATOM 1577 C C . SER A 1 205 ? 23.471 -3.602 -3.129 1.00 76.00 205 SER A C 1
ATOM 1579 O O . SER A 1 205 ? 24.319 -4.255 -2.528 1.00 76.00 205 SER A O 1
ATOM 1581 N N . SER A 1 206 ? 23.749 -2.398 -3.634 1.00 79.00 206 SER A N 1
ATOM 1582 C CA . SER A 1 206 ? 25.056 -1.751 -3.465 1.00 79.00 206 SER A CA 1
ATOM 1583 C C . SER A 1 206 ? 25.208 -1.004 -2.139 1.00 79.00 206 SER A C 1
ATOM 1585 O O . SER A 1 206 ? 26.340 -0.766 -1.718 1.00 79.00 206 SER A O 1
ATOM 1587 N N . HIS A 1 207 ? 24.105 -0.632 -1.482 1.00 75.56 207 HIS A N 1
ATOM 1588 C CA . HIS A 1 207 ? 24.120 0.217 -0.283 1.00 75.56 207 HIS A CA 1
ATOM 1589 C C . HIS A 1 207 ? 23.581 -0.474 0.976 1.00 75.56 207 HIS A C 1
ATOM 1591 O O . HIS A 1 207 ? 23.967 -0.094 2.081 1.00 75.56 207 HIS A O 1
ATOM 1597 N N . PHE A 1 208 ? 22.725 -1.483 0.831 1.00 67.94 208 PHE A N 1
ATOM 1598 C CA . PHE A 1 208 ? 22.096 -2.205 1.933 1.00 67.94 208 PHE A CA 1
ATOM 1599 C C . PHE A 1 208 ? 22.526 -3.659 1.870 1.00 67.94 208 PHE A C 1
ATOM 1601 O O . PHE A 1 208 ? 22.422 -4.312 0.837 1.00 67.94 208 PHE A O 1
ATOM 1608 N N . THR A 1 209 ? 23.084 -4.153 2.970 1.00 56.09 209 THR A N 1
ATOM 1609 C CA . THR A 1 209 ? 23.890 -5.366 2.905 1.00 56.09 209 THR A CA 1
ATOM 1610 C C . THR A 1 209 ? 23.108 -6.665 2.877 1.00 56.09 209 THR A C 1
ATOM 1612 O O . THR A 1 209 ? 23.767 -7.628 2.536 1.00 56.09 209 THR A O 1
ATOM 1615 N N . ASN A 1 210 ? 21.807 -6.746 3.208 1.00 51.09 210 ASN A N 1
ATOM 1616 C CA . ASN A 1 210 ? 21.069 -8.032 3.190 1.00 51.09 210 ASN A CA 1
ATOM 1617 C C . ASN A 1 210 ? 19.520 -7.952 3.200 1.00 51.09 210 ASN A C 1
ATOM 1619 O O . ASN A 1 210 ? 18.884 -9.002 3.259 1.00 51.09 210 ASN A O 1
ATOM 1623 N N . ASP A 1 211 ? 18.880 -6.777 3.164 1.00 55.34 211 ASP A N 1
ATOM 1624 C CA . ASP A 1 211 ? 17.417 -6.687 3.319 1.00 55.34 211 ASP A CA 1
ATOM 1625 C C . ASP A 1 211 ? 16.754 -5.978 2.132 1.00 55.34 211 ASP A C 1
ATOM 1627 O O . ASP A 1 211 ? 17.150 -4.876 1.744 1.00 55.34 211 ASP A O 1
ATOM 1631 N N . VAL A 1 212 ? 15.705 -6.602 1.577 1.00 56.38 212 VAL A N 1
ATOM 1632 C CA . VAL A 1 212 ? 14.751 -5.904 0.707 1.00 56.38 212 VAL A CA 1
ATOM 1633 C C . VAL A 1 212 ? 14.115 -4.815 1.549 1.00 56.38 212 VAL A C 1
ATOM 1635 O O . VAL A 1 212 ? 13.384 -5.118 2.489 1.00 56.38 212 VAL A O 1
ATOM 1638 N N . ASP A 1 213 ? 14.373 -3.566 1.184 1.00 72.88 213 ASP A N 1
ATOM 1639 C CA . ASP A 1 213 ? 13.762 -2.401 1.809 1.00 72.88 213 ASP A CA 1
ATOM 1640 C C . ASP A 1 213 ? 12.221 -2.523 1.718 1.00 72.88 213 ASP A C 1
ATOM 1642 O O . ASP A 1 213 ? 11.679 -2.500 0.602 1.00 72.88 213 ASP A O 1
ATOM 1646 N N . PRO A 1 214 ? 11.487 -2.740 2.833 1.00 79.25 214 PRO A N 1
ATOM 1647 C CA . PRO A 1 214 ? 10.045 -2.985 2.781 1.00 79.25 214 PRO A CA 1
ATOM 1648 C C . PRO A 1 214 ? 9.261 -1.885 2.030 1.00 79.25 214 PRO A C 1
ATOM 1650 O O . PRO A 1 214 ? 8.425 -2.244 1.192 1.00 79.25 214 PRO A O 1
ATOM 1653 N N . PRO A 1 215 ? 9.566 -0.581 2.211 1.00 83.00 215 PRO A N 1
ATOM 1654 C CA . PRO A 1 215 ? 9.093 0.504 1.352 1.00 83.00 215 PRO A CA 1
ATOM 1655 C C . PRO A 1 215 ? 9.230 0.281 -0.160 1.00 83.00 215 PRO A C 1
ATOM 1657 O O . PRO A 1 215 ? 8.287 0.568 -0.900 1.00 83.00 215 PRO A O 1
ATOM 1660 N N . PHE A 1 216 ? 10.363 -0.242 -0.643 1.00 89.00 216 PHE A N 1
ATOM 1661 C CA . PHE A 1 216 ? 10.578 -0.498 -2.073 1.00 89.00 216 PHE A CA 1
ATOM 1662 C C . PHE A 1 216 ? 9.622 -1.569 -2.594 1.00 89.00 216 PHE A C 1
ATOM 1664 O O . PHE A 1 216 ? 8.886 -1.335 -3.555 1.00 89.00 216 PHE A O 1
ATOM 1671 N N . ALA A 1 217 ? 9.598 -2.735 -1.943 1.00 88.88 217 ALA A N 1
ATOM 1672 C CA . ALA A 1 217 ? 8.755 -3.842 -2.382 1.00 88.88 217 ALA A CA 1
ATOM 1673 C C . ALA A 1 217 ? 7.271 -3.455 -2.359 1.00 88.88 217 ALA A C 1
ATOM 1675 O O . ALA A 1 217 ? 6.559 -3.698 -3.332 1.00 88.88 217 ALA A O 1
ATOM 1676 N N . GLN A 1 218 ? 6.817 -2.799 -1.287 1.00 87.75 218 GLN A N 1
ATOM 1677 C CA . GLN A 1 218 ? 5.433 -2.342 -1.161 1.00 87.75 218 GLN A CA 1
ATOM 1678 C C . GLN A 1 218 ? 5.058 -1.317 -2.237 1.00 87.75 218 GLN A C 1
ATOM 1680 O O . GLN A 1 218 ? 3.975 -1.413 -2.815 1.00 87.75 218 GLN A O 1
ATOM 1685 N N . ALA A 1 219 ? 5.940 -0.362 -2.545 1.00 91.00 219 ALA A N 1
ATOM 1686 C CA . ALA A 1 219 ? 5.681 0.643 -3.572 1.00 91.00 219 ALA A CA 1
ATOM 1687 C C . ALA A 1 219 ? 5.556 0.020 -4.974 1.00 91.00 219 ALA A C 1
ATOM 1689 O O . ALA A 1 219 ? 4.643 0.373 -5.727 1.00 91.00 219 ALA A O 1
ATOM 1690 N N . VAL A 1 220 ? 6.415 -0.953 -5.305 1.00 93.81 220 VAL A N 1
ATOM 1691 C CA . VAL A 1 220 ? 6.338 -1.684 -6.579 1.00 93.81 220 VAL A CA 1
ATOM 1692 C C . VAL A 1 220 ? 5.070 -2.536 -6.656 1.00 93.81 220 VAL A C 1
ATOM 1694 O O . VAL A 1 220 ? 4.368 -2.481 -7.664 1.00 93.81 220 VAL A O 1
ATOM 1697 N N . ILE A 1 221 ? 4.747 -3.286 -5.596 1.00 92.25 221 ILE A N 1
ATOM 1698 C CA . ILE A 1 221 ? 3.535 -4.119 -5.520 1.00 92.25 221 ILE A CA 1
ATOM 1699 C C . ILE A 1 221 ? 2.287 -3.263 -5.753 1.00 92.25 221 ILE A C 1
ATOM 1701 O O . ILE A 1 221 ? 1.518 -3.550 -6.666 1.00 92.25 221 ILE A O 1
ATOM 1705 N N . ARG A 1 222 ? 2.146 -2.147 -5.028 1.00 90.19 222 ARG A N 1
ATOM 1706 C CA . ARG A 1 222 ? 1.018 -1.217 -5.198 1.00 90.19 222 ARG A CA 1
ATOM 1707 C C . ARG A 1 222 ? 0.921 -0.658 -6.609 1.00 90.19 222 ARG A C 1
ATOM 1709 O O . ARG A 1 222 ? -0.178 -0.519 -7.142 1.00 90.19 222 ARG A O 1
ATOM 1716 N N . ARG A 1 223 ? 2.059 -0.325 -7.236 1.00 94.31 223 ARG A N 1
ATOM 1717 C CA . ARG A 1 223 ? 2.060 0.128 -8.633 1.00 94.31 223 ARG A CA 1
ATOM 1718 C C . ARG A 1 223 ? 1.532 -0.963 -9.562 1.00 94.31 223 ARG A C 1
ATOM 1720 O O . ARG A 1 223 ? 0.715 -0.656 -10.421 1.00 94.31 223 ARG A O 1
ATOM 1727 N N . LEU A 1 224 ? 1.952 -2.211 -9.374 1.00 94.94 224 LEU A N 1
ATOM 1728 C CA . LEU A 1 224 ? 1.503 -3.344 -10.185 1.00 94.94 224 LEU A CA 1
ATOM 1729 C C . LEU A 1 224 ? 0.025 -3.701 -9.967 1.00 94.94 224 LEU A C 1
ATOM 1731 O O . LEU A 1 224 ? -0.618 -4.164 -10.904 1.00 94.94 224 LEU A O 1
ATOM 1735 N N . GLU A 1 225 ? -0.517 -3.486 -8.766 1.00 91.94 225 GLU A N 1
ATOM 1736 C CA . GLU A 1 225 ? -1.943 -3.691 -8.469 1.00 91.94 225 GLU A CA 1
ATOM 1737 C C . GLU A 1 225 ? -2.838 -2.668 -9.182 1.00 91.94 225 GLU A C 1
ATOM 1739 O O . GLU A 1 225 ? -3.904 -3.026 -9.684 1.00 91.94 225 GLU A O 1
ATOM 1744 N N . ARG A 1 226 ? -2.408 -1.400 -9.249 1.00 90.75 226 ARG A N 1
ATOM 1745 C CA . ARG A 1 226 ? -3.229 -0.295 -9.781 1.00 90.75 226 ARG A CA 1
ATOM 1746 C C . ARG A 1 226 ? -3.021 0.025 -11.261 1.00 90.75 226 ARG A C 1
ATOM 1748 O O . ARG A 1 226 ? -3.906 0.625 -11.861 1.00 90.75 226 ARG A O 1
ATOM 1755 N N . ASP A 1 227 ? -1.867 -0.316 -11.837 1.00 94.81 227 ASP A N 1
ATOM 1756 C CA . ASP A 1 227 ? -1.503 0.014 -13.222 1.00 94.81 227 ASP A CA 1
ATOM 1757 C C . ASP A 1 227 ? -1.335 -1.263 -14.076 1.00 94.81 227 ASP A C 1
ATOM 1759 O O . ASP A 1 227 ? -0.258 -1.877 -14.092 1.00 94.81 227 ASP A O 1
ATOM 1763 N N . PRO A 1 228 ? -2.380 -1.662 -14.833 1.00 95.38 228 PRO A N 1
ATOM 1764 C CA . PRO A 1 228 ? -2.332 -2.824 -15.719 1.00 95.38 228 PRO A CA 1
ATOM 1765 C C . PRO A 1 228 ? -1.275 -2.728 -16.826 1.00 95.38 228 PRO A C 1
ATOM 1767 O O . PRO A 1 228 ? -0.798 -3.757 -17.314 1.00 95.38 228 PRO A O 1
ATOM 1770 N N . GLU A 1 229 ? -0.896 -1.520 -17.247 1.00 96.62 229 GLU A N 1
ATOM 1771 C CA . GLU A 1 229 ? 0.129 -1.332 -18.271 1.00 96.62 229 GLU A CA 1
ATOM 1772 C C . GLU A 1 229 ? 1.529 -1.554 -17.679 1.00 96.62 229 GLU A C 1
ATOM 1774 O O . GLU A 1 229 ? 2.338 -2.270 -18.279 1.00 96.62 229 GLU A O 1
ATOM 1779 N N . ALA A 1 230 ? 1.798 -1.054 -16.465 1.00 96.50 230 ALA A N 1
ATOM 1780 C CA . ALA A 1 230 ? 3.027 -1.385 -15.736 1.00 96.50 230 ALA A CA 1
ATOM 1781 C C . ALA A 1 230 ? 3.131 -2.892 -15.486 1.00 96.50 230 ALA A C 1
ATOM 1783 O O . ALA A 1 230 ? 4.204 -3.474 -15.671 1.00 96.50 230 ALA A O 1
ATOM 1784 N N . ARG A 1 231 ? 2.007 -3.546 -15.159 1.00 95.94 231 ARG A N 1
ATOM 1785 C CA . ARG A 1 231 ? 1.951 -5.006 -15.041 1.00 95.94 231 ARG A CA 1
ATOM 1786 C C . ARG A 1 231 ? 2.290 -5.707 -16.353 1.00 95.94 231 ARG A C 1
ATOM 1788 O O . ARG A 1 231 ? 3.180 -6.551 -16.373 1.00 95.94 231 ARG A O 1
ATOM 1795 N N . THR A 1 232 ? 1.653 -5.319 -17.452 1.00 96.75 232 THR A N 1
ATOM 1796 C CA . THR A 1 232 ? 1.923 -5.900 -18.778 1.00 96.75 232 THR A CA 1
ATOM 1797 C C . THR A 1 232 ? 3.401 -5.765 -19.155 1.00 96.75 232 THR A C 1
ATOM 1799 O O . THR A 1 232 ? 4.002 -6.691 -19.696 1.00 96.75 232 THR A O 1
ATOM 1802 N N . ARG A 1 233 ? 4.024 -4.628 -18.825 1.00 97.00 233 ARG A N 1
ATOM 1803 C CA . ARG A 1 233 ? 5.458 -4.403 -19.043 1.00 97.00 233 ARG A CA 1
ATOM 1804 C C . ARG A 1 233 ? 6.339 -5.270 -18.153 1.00 97.00 233 ARG A C 1
ATOM 1806 O O . ARG A 1 233 ? 7.344 -5.782 -18.641 1.00 97.00 233 ARG A O 1
ATOM 1813 N N . ALA A 1 234 ? 5.973 -5.461 -16.887 1.00 96.56 234 ALA A N 1
ATOM 1814 C CA . ALA A 1 234 ? 6.670 -6.384 -15.996 1.00 96.56 234 ALA A CA 1
ATOM 1815 C C . ALA A 1 234 ? 6.618 -7.820 -16.538 1.00 96.56 234 ALA A C 1
ATOM 1817 O O . ALA A 1 234 ? 7.659 -8.462 -16.662 1.00 96.56 234 ALA A O 1
ATOM 1818 N N . ASP A 1 235 ? 5.438 -8.289 -16.949 1.00 96.75 235 ASP A N 1
ATOM 1819 C CA . ASP A 1 235 ? 5.233 -9.628 -17.512 1.00 96.75 235 ASP A CA 1
ATOM 1820 C C . ASP A 1 235 ? 6.018 -9.820 -18.829 1.00 96.75 235 ASP A C 1
ATOM 1822 O O . ASP A 1 235 ? 6.687 -10.841 -19.030 1.00 96.75 235 ASP A O 1
ATOM 1826 N N . ALA A 1 236 ? 6.034 -8.804 -19.700 1.00 97.06 236 ALA A N 1
ATOM 1827 C CA . ALA A 1 236 ? 6.848 -8.798 -20.917 1.00 97.06 236 ALA A CA 1
ATOM 1828 C C . ALA A 1 236 ? 8.357 -8.839 -20.610 1.00 97.06 236 ALA A C 1
ATOM 1830 O O . ALA A 1 236 ? 9.111 -9.567 -21.256 1.00 97.06 236 ALA A O 1
ATOM 1831 N N . ALA A 1 237 ? 8.813 -8.099 -19.596 1.00 96.12 237 ALA A N 1
ATOM 1832 C CA . ALA A 1 237 ? 10.207 -8.131 -19.167 1.00 96.12 237 ALA A CA 1
ATOM 1833 C C . ALA A 1 237 ? 10.586 -9.495 -18.574 1.00 96.12 237 ALA A C 1
ATOM 1835 O O . ALA A 1 237 ? 11.653 -10.012 -18.893 1.00 96.12 237 ALA A O 1
ATOM 1836 N N . ILE A 1 238 ? 9.719 -10.114 -17.767 1.00 95.56 238 ILE A N 1
ATOM 1837 C CA . ILE A 1 238 ? 9.940 -11.458 -17.210 1.00 95.56 238 ILE A CA 1
ATOM 1838 C C . ILE A 1 238 ? 10.082 -12.497 -18.332 1.00 95.56 238 ILE A C 1
ATOM 1840 O O . ILE A 1 238 ? 10.969 -13.353 -18.282 1.00 95.56 238 ILE A O 1
ATOM 1844 N N . THR A 1 239 ? 9.240 -12.417 -19.362 1.00 96.31 239 THR A N 1
ATOM 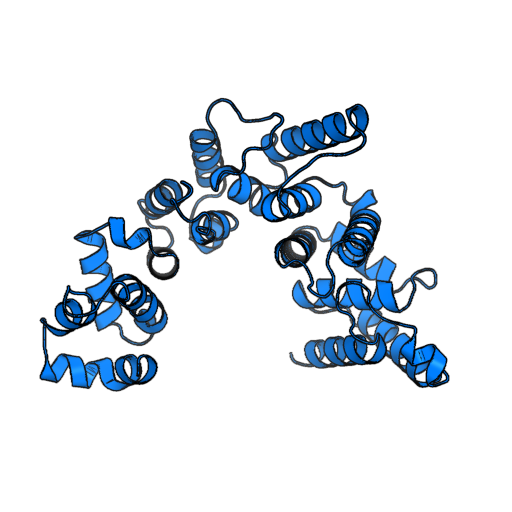1845 C CA . THR A 1 239 ? 9.231 -13.384 -20.472 1.00 96.31 239 THR A CA 1
ATOM 1846 C C . THR A 1 239 ? 10.302 -13.123 -21.535 1.00 96.31 239 THR A C 1
ATOM 1848 O O . THR A 1 239 ? 10.659 -14.046 -22.271 1.00 96.31 239 THR A O 1
ATOM 1851 N N . SER A 1 240 ? 10.871 -11.914 -21.586 1.00 95.94 240 SER A N 1
ATOM 1852 C CA . SER A 1 240 ? 11.908 -11.534 -22.550 1.00 95.94 240 SER A CA 1
ATOM 1853 C C . SER A 1 240 ? 13.209 -12.321 -22.378 1.00 95.94 240 SER A C 1
ATOM 1855 O O . SER A 1 240 ? 13.741 -12.473 -21.276 1.00 95.94 240 SER A O 1
ATOM 1857 N N . THR A 1 241 ? 13.781 -12.773 -23.496 1.00 91.94 241 THR A N 1
ATOM 1858 C CA . THR A 1 241 ? 15.084 -13.456 -23.527 1.00 91.94 241 THR A CA 1
ATOM 1859 C C . THR A 1 241 ? 16.252 -12.551 -23.155 1.00 91.94 241 THR A C 1
ATOM 1861 O O . THR A 1 241 ? 17.290 -13.062 -22.745 1.00 91.94 241 THR A O 1
ATOM 1864 N N . ASP A 1 242 ? 16.077 -11.235 -23.277 1.00 92.81 242 ASP A N 1
ATOM 1865 C CA . ASP A 1 242 ? 17.117 -10.243 -22.985 1.00 92.81 242 ASP A CA 1
ATOM 1866 C C . ASP A 1 242 ? 17.209 -9.925 -21.481 1.00 92.81 242 ASP A C 1
ATOM 1868 O O . ASP A 1 242 ? 18.163 -9.300 -21.019 1.00 92.81 242 ASP A O 1
ATOM 1872 N N . THR A 1 243 ? 16.232 -10.388 -20.695 1.00 91.44 243 THR A N 1
ATOM 1873 C CA . THR A 1 243 ? 16.203 -10.244 -19.237 1.00 91.44 243 THR A CA 1
ATOM 1874 C C . THR A 1 243 ? 16.937 -11.408 -18.575 1.00 91.44 243 THR A C 1
ATOM 1876 O O . THR A 1 243 ? 16.591 -12.577 -18.793 1.00 91.44 243 THR A O 1
ATOM 1879 N N . SER A 1 244 ? 17.923 -11.098 -17.725 1.00 89.81 244 SER A N 1
ATOM 1880 C CA . SER A 1 244 ? 18.653 -12.101 -16.935 1.00 89.81 244 SER A CA 1
ATOM 1881 C C . SER A 1 244 ? 17.720 -12.905 -16.024 1.00 89.81 244 SER A C 1
ATOM 1883 O O . SER A 1 244 ? 16.649 -12.431 -15.635 1.00 89.81 244 SER A O 1
ATOM 1885 N N . ASP A 1 245 ? 18.119 -14.126 -15.662 1.00 88.06 245 ASP A N 1
ATOM 1886 C CA . ASP A 1 245 ? 17.296 -14.987 -14.806 1.00 88.06 245 ASP A CA 1
ATOM 1887 C C . ASP A 1 245 ? 17.090 -14.375 -13.410 1.00 88.06 245 ASP A C 1
ATOM 1889 O O . ASP A 1 245 ? 15.964 -14.394 -12.914 1.00 88.06 245 ASP A O 1
ATOM 1893 N N . ALA A 1 246 ? 18.110 -13.728 -12.832 1.00 85.50 246 ALA A N 1
ATOM 1894 C CA . ALA A 1 246 ? 17.972 -12.955 -11.596 1.00 85.50 246 ALA A CA 1
ATOM 1895 C C . ALA A 1 246 ? 16.930 -11.832 -11.693 1.00 85.50 246 ALA A C 1
ATOM 1897 O O . ALA A 1 246 ? 16.026 -11.752 -10.856 1.00 85.50 246 ALA A O 1
ATOM 1898 N N . ARG A 1 247 ? 16.997 -10.994 -12.736 1.00 87.88 247 ARG A N 1
ATOM 1899 C CA . ARG A 1 247 ? 16.052 -9.879 -12.921 1.00 87.88 247 ARG A CA 1
ATOM 1900 C C . ARG A 1 247 ? 14.631 -10.389 -13.162 1.00 87.88 247 ARG A C 1
ATOM 1902 O O . ARG A 1 247 ? 13.685 -9.863 -12.577 1.00 87.88 247 ARG A O 1
ATOM 1909 N N . ALA A 1 248 ? 14.478 -11.440 -13.968 1.00 91.38 248 ALA A N 1
ATOM 1910 C CA . ALA A 1 248 ? 13.186 -12.076 -14.206 1.00 91.38 248 ALA A CA 1
ATOM 1911 C C . ALA A 1 248 ? 12.598 -12.666 -12.912 1.00 91.38 248 ALA A C 1
ATOM 1913 O O . ALA A 1 248 ? 11.419 -12.462 -12.632 1.00 91.38 248 ALA A O 1
ATOM 1914 N N . ALA A 1 249 ? 13.409 -13.342 -12.091 1.00 89.31 249 ALA A N 1
ATOM 1915 C CA . ALA A 1 249 ? 12.970 -13.904 -10.815 1.00 89.31 249 ALA A CA 1
ATOM 1916 C C . ALA A 1 249 ? 12.571 -12.816 -9.804 1.00 89.31 249 ALA A C 1
ATOM 1918 O O . ALA A 1 249 ? 11.562 -12.961 -9.113 1.00 89.31 249 ALA A O 1
ATOM 1919 N N . GLN A 1 250 ? 13.309 -11.703 -9.745 1.00 88.56 250 GLN A N 1
ATOM 1920 C CA . GLN A 1 250 ? 12.969 -10.574 -8.881 1.00 88.56 250 GLN A CA 1
ATOM 1921 C C . GLN A 1 250 ? 11.639 -9.921 -9.283 1.00 88.56 250 GLN A C 1
ATOM 1923 O O . GLN A 1 250 ? 10.755 -9.752 -8.441 1.00 88.56 250 GLN A O 1
ATOM 1928 N N . LEU A 1 251 ? 11.473 -9.595 -10.570 1.00 91.88 251 LEU A N 1
ATOM 1929 C CA . LEU A 1 251 ? 10.230 -9.025 -11.094 1.00 91.88 251 LEU A CA 1
ATOM 1930 C C . LEU A 1 251 ? 9.049 -9.975 -10.888 1.00 91.88 251 LEU A C 1
ATOM 1932 O O . LEU A 1 251 ? 7.971 -9.526 -10.504 1.00 91.88 251 LEU A O 1
ATOM 1936 N N . ALA A 1 252 ? 9.250 -11.279 -11.088 1.00 92.75 252 ALA A N 1
ATOM 1937 C CA . ALA A 1 252 ? 8.227 -12.288 -10.848 1.00 92.75 252 ALA A CA 1
ATOM 1938 C C . ALA A 1 252 ? 7.847 -12.394 -9.365 1.00 92.75 252 ALA A C 1
ATOM 1940 O O . ALA A 1 252 ? 6.667 -12.549 -9.063 1.00 92.75 252 ALA A O 1
ATOM 1941 N N . SER A 1 253 ? 8.807 -12.258 -8.443 1.00 90.25 253 SER A N 1
ATOM 1942 C CA . SER A 1 253 ? 8.539 -12.220 -7.000 1.00 90.25 253 SER A CA 1
ATOM 1943 C C . SER A 1 253 ? 7.601 -11.063 -6.649 1.00 90.25 253 SER A C 1
ATOM 1945 O O . SER A 1 253 ? 6.521 -11.290 -6.102 1.00 90.25 253 SER A O 1
ATOM 1947 N N . LEU A 1 254 ? 7.959 -9.842 -7.066 1.00 91.12 254 LEU A N 1
ATOM 1948 C CA . LEU A 1 254 ? 7.155 -8.633 -6.844 1.00 91.12 254 LEU A CA 1
ATOM 1949 C C . LEU A 1 254 ? 5.781 -8.737 -7.524 1.00 91.12 254 LEU A C 1
ATOM 1951 O O . LEU A 1 254 ? 4.757 -8.430 -6.921 1.00 91.12 254 LEU A O 1
ATOM 1955 N N . SER A 1 255 ? 5.748 -9.246 -8.757 1.00 92.62 255 SER A N 1
ATOM 1956 C CA . SER A 1 255 ? 4.515 -9.436 -9.526 1.00 92.62 255 SER A CA 1
ATOM 1957 C C . SER A 1 255 ? 3.579 -10.450 -8.872 1.00 92.62 255 SER A C 1
ATOM 1959 O O . SER A 1 255 ? 2.384 -10.185 -8.771 1.00 92.62 255 SER A O 1
ATOM 1961 N N . SER A 1 256 ? 4.108 -11.573 -8.380 1.00 91.00 256 SER A N 1
ATOM 1962 C CA . SER A 1 256 ? 3.319 -12.613 -7.708 1.00 91.00 256 SER A CA 1
ATOM 1963 C C . SER A 1 256 ? 2.739 -12.164 -6.366 1.00 91.00 256 SER A C 1
ATOM 1965 O O . SER A 1 256 ? 1.704 -12.682 -5.954 1.00 91.00 256 SER A O 1
ATOM 1967 N N . ALA A 1 257 ? 3.388 -11.204 -5.699 1.00 88.69 257 ALA A N 1
ATOM 1968 C CA . ALA A 1 257 ? 2.886 -10.609 -4.466 1.00 88.69 257 ALA A CA 1
ATOM 1969 C C . ALA A 1 257 ? 1.727 -9.631 -4.718 1.00 88.69 257 ALA A C 1
ATOM 1971 O O . ALA A 1 257 ? 0.847 -9.525 -3.873 1.00 88.69 257 ALA A O 1
ATOM 1972 N N . ALA A 1 258 ? 1.712 -8.962 -5.876 1.00 88.62 258 ALA A N 1
ATOM 1973 C CA . ALA A 1 258 ? 0.618 -8.089 -6.301 1.00 88.62 258 ALA A CA 1
ATOM 1974 C C . ALA A 1 258 ? -0.600 -8.882 -6.798 1.00 88.62 258 ALA A C 1
ATOM 1976 O O . ALA A 1 258 ? -1.724 -8.682 -6.350 1.00 88.62 258 ALA A O 1
ATOM 1977 N N . THR A 1 259 ? -0.396 -9.788 -7.757 1.00 87.62 259 THR A N 1
ATOM 1978 C CA . THR A 1 259 ? -1.474 -10.573 -8.376 1.00 87.62 259 THR A CA 1
ATOM 1979 C C . THR A 1 259 ? -0.950 -11.899 -8.919 1.00 87.62 259 THR A C 1
ATOM 1981 O O . THR A 1 259 ? 0.232 -12.035 -9.251 1.00 87.62 259 THR A O 1
ATOM 1984 N N . ALA A 1 260 ? -1.845 -12.882 -9.062 1.00 89.12 260 ALA A N 1
ATOM 1985 C CA . ALA A 1 260 ? -1.508 -14.181 -9.641 1.00 89.12 260 ALA A CA 1
ATOM 1986 C C . ALA A 1 260 ? -0.783 -14.029 -10.993 1.00 89.12 260 ALA A C 1
ATOM 1988 O O . ALA A 1 260 ? -1.157 -13.207 -11.833 1.00 89.12 260 ALA A O 1
ATOM 1989 N N . LEU A 1 261 ? 0.280 -14.813 -11.192 1.00 90.69 261 LEU A N 1
ATOM 1990 C CA . LEU A 1 261 ? 1.067 -14.759 -12.421 1.00 90.69 261 LEU A CA 1
ATOM 1991 C C . LEU A 1 261 ? 0.284 -15.368 -13.596 1.00 90.69 261 LEU A C 1
ATOM 1993 O O . LEU A 1 261 ? -0.306 -16.441 -13.436 1.00 90.69 261 LEU A O 1
ATOM 1997 N N . PRO A 1 262 ? 0.320 -14.740 -14.785 1.00 93.12 262 PRO A N 1
ATOM 1998 C CA . PRO A 1 262 ? -0.216 -15.338 -16.000 1.00 93.12 262 PRO A CA 1
ATOM 1999 C C . PRO A 1 262 ? 0.407 -16.719 -16.301 1.00 93.12 262 PRO A C 1
ATOM 2001 O O . PRO A 1 262 ? 1.586 -16.941 -15.996 1.00 93.12 262 PRO A O 1
ATOM 2004 N N . PRO A 1 263 ? -0.340 -17.666 -16.906 1.00 91.69 263 PRO A N 1
ATOM 2005 C CA . PRO A 1 263 ? 0.168 -19.011 -17.188 1.00 91.69 263 PRO A CA 1
ATOM 2006 C C . PRO A 1 263 ? 1.431 -19.037 -18.056 1.00 91.69 263 PRO A C 1
ATOM 2008 O O . PRO A 1 263 ? 2.335 -19.825 -17.797 1.00 91.69 263 PRO A O 1
ATOM 2011 N N . ASP A 1 264 ? 1.514 -18.155 -19.048 1.00 93.00 264 ASP A N 1
ATOM 2012 C CA . ASP A 1 264 ? 2.663 -17.990 -19.941 1.00 93.00 264 ASP A CA 1
ATOM 2013 C C . ASP A 1 264 ? 3.904 -17.465 -19.203 1.00 93.00 264 ASP A C 1
ATOM 2015 O O . ASP A 1 264 ? 5.012 -17.963 -19.423 1.00 93.00 264 ASP A O 1
ATOM 2019 N N . VAL A 1 265 ? 3.722 -16.534 -18.261 1.00 92.94 265 VAL A N 1
ATOM 2020 C CA . VAL A 1 265 ? 4.786 -16.088 -17.348 1.00 92.94 265 VAL A CA 1
ATOM 2021 C C . VAL A 1 265 ? 5.248 -17.255 -16.471 1.00 92.94 265 VAL A C 1
ATOM 2023 O O . VAL A 1 265 ? 6.447 -17.515 -16.373 1.00 92.94 265 VAL A O 1
ATOM 2026 N N . ALA A 1 266 ? 4.323 -18.012 -15.876 1.00 91.44 266 ALA A N 1
ATOM 2027 C CA . ALA A 1 266 ? 4.663 -19.174 -15.053 1.00 91.44 266 ALA A CA 1
ATOM 2028 C C . ALA A 1 266 ? 5.409 -20.262 -15.851 1.00 91.44 266 ALA A C 1
ATOM 2030 O O . ALA A 1 266 ? 6.386 -20.829 -15.359 1.00 91.44 266 ALA A O 1
ATOM 2031 N N . ASP A 1 267 ? 4.999 -20.532 -17.092 1.00 91.38 267 ASP A N 1
ATOM 2032 C CA . ASP A 1 267 ? 5.685 -21.464 -17.990 1.00 91.38 267 ASP A CA 1
ATOM 2033 C C . ASP A 1 267 ? 7.097 -20.991 -18.340 1.00 91.38 267 ASP A C 1
ATOM 2035 O O . ASP A 1 267 ? 8.039 -21.790 -18.311 1.00 91.38 267 ASP A O 1
ATOM 2039 N N . ASN A 1 268 ? 7.281 -19.694 -18.597 1.00 93.94 268 ASN A N 1
ATOM 2040 C CA . ASN A 1 268 ? 8.605 -19.118 -18.807 1.00 93.94 268 ASN A CA 1
ATOM 2041 C C . ASN A 1 268 ? 9.498 -19.307 -17.569 1.00 93.94 268 ASN A C 1
ATOM 2043 O O . ASN A 1 268 ? 10.627 -19.784 -17.691 1.00 93.94 268 ASN A O 1
ATOM 2047 N N . LEU A 1 269 ? 8.982 -19.035 -16.368 1.00 90.81 269 LEU A N 1
ATOM 2048 C CA . LEU A 1 269 ? 9.724 -19.225 -15.117 1.00 90.81 269 LEU A CA 1
ATOM 2049 C C . LEU A 1 269 ? 10.094 -20.697 -14.875 1.00 90.81 269 LEU A C 1
ATOM 2051 O O . LEU A 1 269 ? 11.207 -20.975 -14.426 1.00 90.81 269 LEU A O 1
ATOM 2055 N N . ARG A 1 270 ? 9.222 -21.655 -15.228 1.00 91.69 270 ARG A N 1
ATOM 2056 C CA . ARG A 1 270 ? 9.550 -23.096 -15.201 1.00 91.69 270 ARG A CA 1
ATOM 2057 C C . ARG A 1 270 ? 10.695 -23.431 -16.152 1.00 91.69 270 ARG A C 1
ATOM 2059 O O . ARG A 1 270 ? 11.608 -24.162 -15.775 1.00 91.69 270 ARG A O 1
ATOM 2066 N N . GLN A 1 271 ? 10.678 -22.884 -17.369 1.00 91.38 271 GLN A N 1
ATOM 2067 C CA . GLN A 1 271 ? 11.768 -23.077 -18.329 1.00 91.38 271 GLN A CA 1
ATOM 2068 C C . GLN A 1 271 ? 13.082 -22.493 -17.803 1.00 91.38 271 GLN A C 1
ATOM 2070 O O . GLN A 1 271 ? 14.110 -23.168 -17.859 1.00 91.38 271 GLN A O 1
ATOM 2075 N N . ARG A 1 272 ? 13.057 -21.280 -17.235 1.00 91.69 272 ARG A N 1
ATOM 2076 C CA . ARG A 1 272 ? 14.232 -20.659 -16.603 1.00 91.69 272 ARG A CA 1
ATOM 2077 C C . ARG A 1 272 ? 14.775 -21.513 -15.461 1.00 91.69 272 ARG A C 1
ATOM 2079 O O . ARG A 1 272 ? 15.966 -21.805 -15.449 1.00 91.69 272 ARG A O 1
ATOM 2086 N N . LEU A 1 273 ? 13.905 -21.996 -14.574 1.00 88.62 273 LEU A N 1
ATOM 2087 C CA . LEU A 1 273 ? 14.284 -22.898 -13.487 1.00 88.62 273 LEU A CA 1
ATOM 2088 C C . LEU A 1 273 ? 14.951 -24.176 -14.014 1.00 88.62 273 LEU A C 1
ATOM 2090 O O . LEU A 1 273 ? 15.996 -24.570 -13.503 1.00 88.62 273 LEU A O 1
ATOM 2094 N N . HIS A 1 274 ? 14.397 -24.805 -15.053 1.00 88.06 274 HIS A N 1
ATOM 2095 C CA . HIS A 1 274 ? 15.005 -25.991 -15.659 1.00 88.06 274 HIS A CA 1
ATOM 2096 C C . HIS A 1 274 ? 16.383 -25.713 -16.266 1.00 88.06 274 HIS A C 1
ATOM 2098 O O . HIS A 1 274 ? 17.284 -26.537 -16.116 1.00 88.06 274 HIS A O 1
ATOM 2104 N N . ARG A 1 275 ? 16.580 -24.556 -16.915 1.00 86.44 275 ARG A N 1
ATOM 2105 C CA . ARG A 1 275 ? 17.907 -24.150 -17.409 1.00 86.44 275 ARG A CA 1
ATOM 2106 C C . ARG A 1 275 ? 18.897 -23.989 -16.261 1.00 86.44 275 ARG A C 1
ATOM 2108 O O . ARG A 1 275 ? 19.986 -24.545 -16.331 1.00 86.44 275 ARG A O 1
ATOM 2115 N N . GLN A 1 276 ? 18.491 -23.293 -15.203 1.00 83.50 276 GLN A N 1
ATOM 2116 C CA . GLN A 1 276 ? 19.310 -23.046 -14.017 1.00 83.50 276 GLN A CA 1
ATOM 2117 C C . GLN A 1 276 ? 19.696 -24.342 -13.288 1.00 83.50 276 GLN A C 1
ATOM 2119 O O . GLN A 1 276 ? 20.840 -24.513 -12.883 1.00 83.50 276 GLN A O 1
ATOM 2124 N N . GLN A 1 277 ? 18.778 -25.307 -13.198 1.00 82.19 277 GLN A N 1
ATOM 2125 C CA . GLN A 1 277 ? 19.064 -26.650 -12.674 1.00 82.19 277 GLN A CA 1
ATOM 2126 C C . GLN A 1 277 ? 20.061 -27.440 -13.538 1.00 82.19 277 GLN A C 1
ATOM 2128 O O . GLN A 1 277 ? 20.692 -28.371 -13.041 1.00 82.19 277 GLN A O 1
ATOM 2133 N N . GLY A 1 278 ? 20.183 -27.097 -14.823 1.00 82.19 278 GLY A N 1
ATOM 2134 C CA . GLY A 1 278 ? 21.145 -27.690 -15.750 1.00 82.19 278 GLY A CA 1
ATOM 2135 C C . GLY A 1 278 ? 22.535 -27.044 -15.732 1.00 82.19 278 GLY A C 1
ATOM 2136 O O . GLY A 1 278 ? 23.435 -27.570 -16.389 1.00 82.19 278 GLY A O 1
ATOM 2137 N N . LEU A 1 279 ? 22.727 -25.927 -15.016 1.00 79.88 279 LEU A N 1
ATOM 2138 C CA . LEU A 1 279 ? 24.030 -25.268 -14.872 1.00 79.88 279 LEU A CA 1
ATOM 2139 C C . LEU A 1 279 ? 24.952 -26.049 -13.925 1.00 79.88 279 LEU A C 1
ATOM 2141 O O . LEU A 1 279 ? 24.500 -26.804 -13.060 1.00 79.88 279 LEU A O 1
ATOM 2145 N N . GLN A 1 280 ? 26.271 -25.869 -14.067 1.00 70.25 280 GLN A N 1
ATOM 2146 C CA . GLN A 1 280 ? 27.209 -26.422 -13.089 1.00 70.25 280 GLN A CA 1
ATOM 2147 C C . GLN A 1 280 ? 27.045 -25.701 -11.743 1.00 70.25 280 GLN A C 1
ATOM 2149 O O . GLN A 1 280 ? 26.744 -24.513 -11.698 1.00 70.25 280 GLN A O 1
ATOM 2154 N N . LEU A 1 281 ? 27.271 -26.415 -10.633 1.00 61.62 281 LEU A N 1
ATOM 2155 C CA . LEU A 1 281 ? 27.132 -25.880 -9.270 1.00 61.62 281 LEU A CA 1
ATOM 2156 C C . LEU A 1 281 ? 27.818 -24.516 -9.044 1.00 61.62 281 LEU A C 1
ATOM 2158 O O . LEU A 1 281 ? 27.182 -23.664 -8.434 1.00 61.62 281 LEU A O 1
ATOM 2162 N N . PRO A 1 282 ? 29.054 -24.262 -9.522 1.00 55.44 282 PRO A N 1
ATOM 2163 C CA . PRO A 1 282 ? 29.676 -22.943 -9.390 1.00 55.44 282 PRO A CA 1
ATOM 2164 C C . PRO A 1 282 ? 28.886 -21.833 -10.094 1.00 55.44 282 PRO A C 1
ATOM 2166 O O . PRO A 1 282 ? 28.725 -20.757 -9.534 1.00 55.44 282 PRO A O 1
ATOM 2169 N N . ASP A 1 283 ? 28.338 -22.113 -11.277 1.00 58.28 283 ASP A N 1
ATOM 2170 C CA . ASP A 1 283 ? 27.585 -21.138 -12.072 1.00 58.28 283 ASP A CA 1
ATOM 2171 C C . ASP A 1 283 ? 26.217 -20.844 -11.437 1.00 58.28 283 ASP A C 1
ATOM 2173 O O . ASP A 1 283 ? 25.813 -19.690 -11.334 1.00 58.28 283 ASP A O 1
ATOM 2177 N N . ALA A 1 284 ? 25.538 -21.875 -10.922 1.00 56.00 284 ALA A N 1
ATOM 2178 C CA . ALA A 1 284 ? 24.265 -21.729 -10.211 1.00 56.00 284 ALA A CA 1
ATOM 2179 C C . ALA A 1 284 ? 24.410 -20.995 -8.863 1.00 56.00 284 ALA A C 1
ATOM 2181 O O . ALA A 1 284 ? 23.474 -20.346 -8.403 1.00 56.00 284 ALA A O 1
ATOM 2182 N N . VAL A 1 285 ? 25.582 -21.095 -8.227 1.00 55.38 285 VAL A N 1
ATOM 2183 C CA . VAL A 1 285 ? 25.929 -20.371 -6.992 1.00 55.38 285 VAL A CA 1
ATOM 2184 C C . VAL A 1 285 ? 26.343 -18.928 -7.285 1.00 55.38 285 VAL A C 1
ATOM 2186 O O . VAL A 1 285 ? 26.525 -18.170 -6.351 1.00 55.38 285 VAL A O 1
ATOM 2189 N N . HIS A 1 286 ? 26.487 -18.504 -8.540 1.00 57.78 286 HIS A N 1
ATOM 2190 C CA . HIS A 1 286 ? 26.781 -17.106 -8.873 1.00 57.78 286 HIS A CA 1
ATOM 2191 C C . HIS A 1 286 ? 25.558 -16.320 -9.362 1.00 57.78 286 HIS A C 1
ATOM 2193 O O . HIS A 1 286 ? 25.645 -15.098 -9.477 1.00 57.78 286 HIS A O 1
ATOM 2199 N N . ASP A 1 287 ? 24.421 -16.984 -9.586 1.00 61.78 287 ASP A N 1
ATOM 2200 C CA . ASP A 1 287 ? 23.171 -16.338 -9.988 1.00 61.78 287 ASP A CA 1
ATOM 2201 C C . ASP A 1 287 ? 22.272 -16.104 -8.761 1.00 61.78 287 ASP A C 1
ATOM 2203 O O . ASP A 1 287 ? 21.521 -16.977 -8.303 1.00 61.78 287 ASP A O 1
ATOM 2207 N N . PHE A 1 288 ? 22.384 -14.906 -8.191 1.00 62.88 288 PHE A N 1
ATOM 2208 C CA . PHE A 1 288 ? 21.583 -14.446 -7.060 1.00 62.88 288 PHE A CA 1
ATOM 2209 C C . PHE A 1 288 ? 20.706 -13.271 -7.462 1.00 62.88 288 PHE A C 1
ATOM 2211 O O . PHE A 1 288 ? 21.096 -12.418 -8.261 1.00 62.88 288 PHE A O 1
ATOM 2218 N N . VAL A 1 289 ? 19.539 -13.173 -6.827 1.00 60.81 289 VAL A N 1
ATOM 2219 C CA . VAL A 1 289 ? 18.809 -11.908 -6.813 1.00 60.81 289 VAL A CA 1
ATOM 2220 C C . VAL A 1 289 ? 19.460 -11.006 -5.782 1.00 60.81 289 VAL A C 1
ATOM 2222 O O . VAL A 1 289 ? 19.289 -11.208 -4.580 1.00 60.81 289 VAL A O 1
ATOM 2225 N N . THR A 1 290 ? 20.172 -9.995 -6.270 1.00 58.12 290 THR A N 1
ATOM 2226 C CA . THR A 1 290 ? 20.981 -9.067 -5.470 1.00 58.12 290 THR A CA 1
ATOM 2227 C C . THR A 1 290 ? 20.189 -8.343 -4.378 1.00 58.12 290 THR A C 1
ATOM 2229 O O . THR A 1 290 ? 20.776 -7.838 -3.430 1.00 58.12 290 THR A O 1
ATOM 2232 N N . ALA A 1 291 ? 18.861 -8.254 -4.486 1.00 54.12 291 ALA A N 1
ATOM 2233 C CA . ALA A 1 291 ? 18.019 -7.634 -3.462 1.00 54.12 291 ALA A CA 1
ATOM 2234 C C . ALA A 1 291 ? 17.705 -8.558 -2.267 1.00 54.12 291 ALA A C 1
ATOM 2236 O O . ALA A 1 291 ? 17.217 -8.083 -1.252 1.00 54.12 291 ALA A O 1
ATOM 2237 N N . THR A 1 292 ? 17.919 -9.872 -2.391 1.00 55.41 292 THR A N 1
ATOM 2238 C CA . THR A 1 292 ? 17.477 -10.867 -1.390 1.00 55.41 292 THR A CA 1
ATOM 2239 C C . THR A 1 292 ? 18.564 -11.853 -0.972 1.00 55.41 292 THR A C 1
ATOM 2241 O O . THR A 1 292 ? 18.324 -12.657 -0.076 1.00 55.41 292 THR A O 1
ATOM 2244 N N . ASP A 1 293 ? 19.695 -11.880 -1.686 1.00 62.81 293 ASP A N 1
ATOM 2245 C CA . ASP A 1 293 ? 20.732 -12.920 -1.600 1.00 62.81 293 ASP A CA 1
ATOM 2246 C C . ASP A 1 293 ? 20.190 -14.359 -1.688 1.00 62.81 293 ASP A C 1
ATOM 2248 O O . ASP A 1 293 ? 20.829 -15.337 -1.293 1.00 62.81 293 ASP A O 1
ATOM 2252 N N . VAL A 1 294 ? 18.994 -14.514 -2.264 1.00 69.44 294 VAL A N 1
ATOM 2253 C CA . VAL A 1 294 ? 18.382 -15.812 -2.525 1.00 69.44 294 VAL A CA 1
ATOM 2254 C C . VAL A 1 294 ? 18.883 -16.315 -3.879 1.00 69.44 294 VAL A C 1
ATOM 2256 O O . VAL A 1 294 ? 18.786 -15.586 -4.875 1.00 69.44 294 VAL A O 1
ATOM 2259 N N . PRO A 1 295 ? 19.382 -17.565 -3.956 1.00 75.50 295 PRO A N 1
ATOM 2260 C CA . PRO A 1 295 ? 19.716 -18.184 -5.229 1.00 75.50 295 PRO A CA 1
ATOM 2261 C C . PRO A 1 295 ? 18.508 -18.158 -6.160 1.00 75.50 295 PRO A C 1
ATOM 2263 O O . PRO A 1 295 ? 17.408 -18.565 -5.766 1.00 75.50 295 PRO A O 1
ATOM 2266 N N . VAL A 1 296 ? 18.711 -17.746 -7.409 1.00 77.69 296 VAL A N 1
ATOM 2267 C CA . VAL A 1 296 ? 17.640 -17.665 -8.414 1.00 77.69 296 VAL A CA 1
ATOM 2268 C C . VAL A 1 296 ? 16.788 -18.944 -8.488 1.00 77.69 296 VAL A C 1
ATOM 2270 O O . VAL A 1 296 ? 15.560 -18.828 -8.455 1.00 77.69 296 VAL A O 1
ATOM 2273 N N . PRO A 1 297 ? 17.356 -20.170 -8.469 1.00 73.00 297 PRO A N 1
ATOM 2274 C CA . PRO A 1 297 ? 16.553 -21.395 -8.465 1.00 73.00 297 PRO A CA 1
ATOM 2275 C C . PRO A 1 297 ? 15.594 -21.507 -7.271 1.00 73.00 297 PRO A C 1
ATOM 2277 O O . PRO A 1 297 ? 14.462 -21.964 -7.427 1.00 73.00 297 PRO A O 1
ATOM 2280 N N . ALA A 1 298 ? 16.032 -21.093 -6.077 1.00 74.31 298 ALA A N 1
ATOM 2281 C CA . ALA A 1 298 ? 15.227 -21.165 -4.861 1.00 74.31 298 ALA A CA 1
ATOM 2282 C C . ALA A 1 298 ? 14.076 -20.152 -4.895 1.00 74.31 298 ALA A C 1
ATOM 2284 O O . ALA A 1 298 ? 12.947 -20.486 -4.529 1.00 74.31 298 ALA A O 1
ATOM 2285 N N . LEU A 1 299 ? 14.340 -18.941 -5.394 1.00 80.06 299 LEU A N 1
ATOM 2286 C CA . LEU A 1 299 ? 13.307 -17.925 -5.562 1.00 80.06 299 LEU A CA 1
ATOM 2287 C C . LEU A 1 299 ? 12.266 -18.353 -6.608 1.00 80.06 299 LEU A C 1
ATOM 2289 O O . LEU A 1 299 ? 11.068 -18.283 -6.338 1.00 80.06 299 LEU A O 1
ATOM 2293 N N . LEU A 1 300 ? 12.706 -18.869 -7.760 1.00 80.56 300 LEU A N 1
ATOM 2294 C CA . LEU A 1 300 ? 11.814 -19.378 -8.807 1.00 80.56 300 LEU A CA 1
ATOM 2295 C C . LEU A 1 300 ? 10.916 -20.511 -8.295 1.00 80.56 300 LEU A C 1
ATOM 2297 O O . LEU A 1 300 ? 9.714 -20.509 -8.556 1.00 80.56 300 LEU A O 1
ATOM 2301 N N . LEU A 1 301 ? 11.469 -21.455 -7.526 1.00 80.00 301 LEU A N 1
ATOM 2302 C CA . LEU A 1 301 ? 10.686 -22.516 -6.889 1.00 80.00 301 LEU A CA 1
ATOM 2303 C C . LEU A 1 301 ? 9.615 -21.954 -5.948 1.00 80.00 301 LEU A C 1
ATOM 2305 O O . LEU A 1 301 ? 8.464 -22.381 -6.024 1.00 80.00 301 LEU A O 1
ATOM 2309 N N . ARG A 1 302 ? 9.973 -20.983 -5.098 1.00 82.31 302 ARG A N 1
ATOM 2310 C CA . ARG A 1 302 ? 9.036 -20.347 -4.159 1.00 82.31 302 ARG A CA 1
ATOM 2311 C C . ARG A 1 302 ? 7.876 -19.668 -4.890 1.00 82.31 302 ARG A C 1
ATOM 2313 O O . ARG A 1 302 ? 6.728 -19.875 -4.507 1.00 82.31 302 ARG A O 1
ATOM 2320 N N . ILE A 1 303 ? 8.173 -18.910 -5.946 1.00 83.12 303 ILE A N 1
ATOM 2321 C CA . ILE A 1 303 ? 7.172 -18.213 -6.771 1.00 83.12 303 ILE A CA 1
ATOM 2322 C C . ILE A 1 303 ? 6.229 -19.214 -7.454 1.00 83.12 303 ILE A C 1
ATOM 2324 O O . ILE A 1 303 ? 5.012 -19.035 -7.478 1.00 83.12 303 ILE A O 1
ATOM 2328 N N . LEU A 1 304 ? 6.776 -20.300 -8.006 1.00 82.94 304 LEU A N 1
ATOM 2329 C CA . LEU A 1 304 ? 5.974 -21.314 -8.691 1.00 82.94 304 LEU A CA 1
ATOM 2330 C C . LEU A 1 304 ? 5.082 -22.111 -7.728 1.00 82.94 304 LEU A C 1
ATOM 2332 O O . LEU A 1 304 ? 4.000 -22.533 -8.126 1.00 82.94 304 LEU A O 1
ATOM 2336 N N . GLN A 1 305 ? 5.509 -22.302 -6.477 1.00 84.75 305 GLN A N 1
ATOM 2337 C CA . GLN A 1 305 ? 4.714 -22.969 -5.441 1.00 84.75 305 GLN A CA 1
ATOM 2338 C C . GLN A 1 305 ? 3.573 -22.087 -4.919 1.00 84.75 305 GLN A C 1
ATOM 2340 O O . GLN A 1 305 ? 2.468 -22.591 -4.710 1.00 84.75 305 GLN A O 1
ATOM 2345 N N . SER A 1 306 ? 3.804 -20.781 -4.741 1.00 79.81 306 SER A N 1
ATOM 2346 C CA . SER A 1 306 ? 2.750 -19.850 -4.315 1.00 79.81 306 SER A CA 1
ATOM 2347 C C . SER A 1 306 ? 1.679 -19.645 -5.391 1.00 79.81 306 SER A C 1
ATOM 2349 O O . SER A 1 306 ? 0.511 -19.475 -5.057 1.00 79.81 306 SER A O 1
ATOM 2351 N N . GLY A 1 307 ? 2.042 -19.735 -6.676 1.00 61.22 307 GLY A N 1
ATOM 2352 C CA . GLY A 1 307 ? 1.108 -19.597 -7.800 1.00 61.22 307 GLY A CA 1
ATOM 2353 C C . GLY A 1 307 ? 0.179 -20.795 -8.055 1.00 61.22 307 GLY A C 1
ATOM 2354 O O . GLY A 1 307 ? -0.758 -20.670 -8.834 1.00 61.22 307 GLY A O 1
ATOM 2355 N N . THR A 1 308 ? 0.406 -21.955 -7.426 1.00 55.22 308 THR A N 1
ATOM 2356 C CA . THR A 1 308 ? -0.420 -23.172 -7.621 1.00 55.22 308 THR A CA 1
ATOM 2357 C C . THR A 1 308 ? -1.555 -23.348 -6.599 1.00 55.22 308 THR A C 1
ATOM 2359 O O . THR A 1 308 ? -2.205 -24.389 -6.587 1.00 55.22 308 THR A O 1
ATOM 2362 N N . GLY A 1 309 ? -1.776 -22.362 -5.721 1.00 48.25 309 GLY A N 1
ATOM 2363 C CA . GLY A 1 309 ? -2.651 -22.466 -4.545 1.00 48.25 309 GLY A CA 1
ATOM 2364 C C . GLY A 1 309 ? -4.100 -21.975 -4.671 1.00 48.25 309 GLY A C 1
ATOM 2365 O O . GLY A 1 309 ? -4.719 -21.768 -3.630 1.00 48.25 309 GLY A O 1
ATOM 2366 N N . THR A 1 310 ? -4.646 -21.778 -5.874 1.00 39.16 310 THR A N 1
ATOM 2367 C CA . THR A 1 310 ? -6.067 -21.409 -6.084 1.00 39.16 310 THR A CA 1
ATOM 2368 C C . THR A 1 310 ? -6.824 -22.466 -6.860 1.00 39.16 310 THR A C 1
ATOM 2370 O O . THR A 1 310 ? -6.352 -22.791 -7.974 1.00 39.16 310 THR A O 1
#

Solvent-accessible surface area (backbone atoms only — not comparable to full-atom values): 17037 Å² total; per-residue (Å²): 107,71,70,54,49,60,78,38,40,68,62,48,38,73,73,51,42,91,50,38,63,55,63,61,52,33,86,88,47,64,92,62,30,71,57,38,53,33,51,50,35,77,46,19,90,82,34,74,65,51,40,52,54,51,50,55,44,38,75,75,39,61,74,52,49,73,38,58,44,31,34,53,41,49,50,64,75,45,51,55,42,88,60,48,61,56,58,39,57,71,44,26,59,78,50,102,77,76,73,71,55,50,38,20,60,53,58,27,45,28,64,87,34,53,41,60,56,72,61,50,54,53,51,35,53,59,72,49,50,93,74,54,58,43,78,79,69,71,94,39,29,39,48,53,13,38,28,66,45,39,36,87,36,66,49,40,44,42,34,47,53,37,52,51,53,48,25,72,75,62,77,53,74,95,63,61,58,78,56,45,32,36,42,46,50,33,50,55,52,62,90,47,42,71,59,49,55,49,54,51,40,54,49,43,41,73,75,41,93,72,62,64,55,64,45,47,57,52,22,51,22,53,34,43,64,74,31,68,65,41,34,52,50,48,49,51,44,46,6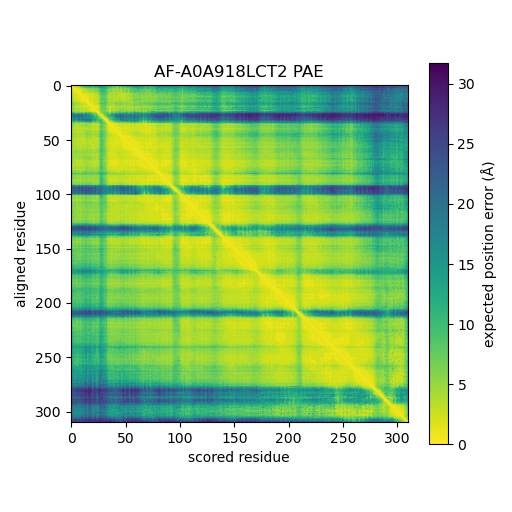1,34,87,91,44,52,66,31,60,22,42,51,54,48,48,47,44,50,74,45,42,83,66,52,68,68,50,51,52,44,50,51,52,51,40,56,54,49,72,68,45,55,70,74,60,45,73,68,41,45,25,66,45,59,74,41,42,31,60,60,51,41,50,53,51,57,57,65,66,68,76,122

Secondary structure (DSSP, 8-state):
-HHHHHHTHHHHHHHHGGGHHHHHHSTTSSTTHHHHHHHHHHHGGG-HHHHHHHHHHHHH-GGGGGSHHHHHHHHHHTTT-TTHHHHHHHTTSPPTTS---HHHHHHT-TTTTT--HHHHHHHHHHHTTT--S-SSP---HHHHHHHHH-TT-HHHHHHHHHHHHHHHHHS-----HHHHHHHHHHHS-GGGHHHHHHHHHHHHHHHSSS---HHHHHHHHHHHHH-HHHHHHHHHHHH-TTS-HHHHHHHHHHHHHHSPPPHHHHHHHHHHHHHHHTS-HHHHTT-EETTTTEEHHHHHHHHHHHTT--

Radius of gyration: 23.09 Å; Cα contacts (8 Å, |Δi|>4): 339; chains: 1; bounding box: 49×54×61 Å

pLDDT: mean 83.95, std 13.06, range [39.16, 97.06]

Nearest PDB structures (foldseek):
  8rbz-assembly1_g  TM=3.154E-01  e=4.840E-01  Homo sapiens
  8j0o-assembly1_B  TM=3.411E-01  e=1.585E+00  Homo sapiens
  8era-assembly1_A  TM=2.407E-01  e=1.720E+00  Homo sapiens
  6zon-assembly1_E  TM=1.975E-01  e=1.240E+00  Homo sapiens
  7kdt-assembly1_A  TM=2.131E-01  e=8.479E+00  Homo sapiens

Mean predicted aligned error: 8.36 Å

Foldseek 3Di:
DLVVCLVCVVVQCVVCPPCSVCVQQDDPDDPCSLVSLLSLLVRCVVPVVSVVVLVVVCVVPVCNCLRLSSLVSCLQVQALPPCNLVSLLVNQAQDPVRPSQNSLVCLLCNVSSNHDVVVSLVSLVVSCPPPLAAPPDPPTSSVSSCLRNPLVDPSLQRNVVRLVVVCVVPVDDDDDLLNVQSSCLSHPDLVCLLVVLVVVQVVCLVPPPAAQPPSNLVSLLSSCLPDVSNVVVLLCLLQDPVHDLLSNLVSLLSNLSNDQRDPSSLVSLVVSLVVLVVDDPVVQQVQANSNHRDRSNVSSVVSNVSNVPD

Sequence (310 aa):
MLGEIADHWQDLHAHFGNTLLTGLTGDMLSPATDTAWEYLALVADRHPQLTQELAAAVDQQPDLLTHDTVLAWYAHTHRGEPHLLHALIDNLRPGDNGSRDVAPLLLADPLVLGLDPATVQRALHAELGPRRSGYPLPASGAFLALVAGFPDDTAVADAWEALQRERDLHGHVEVDVSVYYPLAYAAVETADFVDQVSRDSERISSHFTNDVDPPFAQAVIRRLERDPEARTRADAAITSTDTSDARAAQLASLSSAATALPPDVADNLRQRLHRQQGLQLPDAVHDFVTATDVPVPALLLRILQSGTGT

Organism: NCBI:txid52259